Protein AF-0000000081705504 (afdb_homodimer)

Solvent-accessible surface area (backbone atoms only — not comparable to full-atom values): 13554 Å² total; per-residue (Å²): 130,87,86,72,81,79,76,78,78,71,76,69,74,79,60,78,71,68,70,63,70,70,67,65,83,56,85,80,53,79,60,59,33,59,57,47,45,54,53,31,31,70,75,39,76,76,49,42,74,32,72,55,20,35,42,20,48,37,37,32,53,53,52,53,49,51,51,41,34,53,45,34,50,53,53,30,59,72,65,72,50,54,58,41,40,44,66,47,50,47,52,26,48,37,68,72,34,70,58,75,61,17,50,54,43,43,50,42,21,50,50,30,41,49,49,55,62,64,72,97,137,84,83,81,81,84,75,78,76,76,75,72,74,82,58,80,71,66,72,63,69,70,67,65,89,53,86,82,57,80,59,58,32,60,55,46,44,54,53,31,32,69,75,38,76,76,50,42,73,33,72,54,21,34,42,19,47,38,37,33,53,52,51,52,50,52,51,40,34,51,46,33,49,53,54,29,59,73,67,72,51,53,57,42,40,44,65,46,51,47,51,24,46,35,67,72,34,68,60,74,60,17,50,52,43,44,51,41,22,49,50,30,41,49,49,56,61,62,72,98

pLDDT: mean 74.4, std 22.23, range [29.28, 95.38]

Secondary structure (DSSP, 8-state):
------------------------TTTTS--HHHHHHHHHHHHSTT-EE-HHHHHHHHHHHHHHHHHHHHHHHHHHHHHT-SEE-HHHHHHHHHHHSTTHHHHHHHHHHHHHHHHHHHT-/------------------------S-TTS--HHHHHHHHHHHHSTT-EE-HHHHHHHHHHHHHHHHHHHHHHHHHHHHHT-SEE-HHHHHHHHHHHSTTHHHHHHHHHHHHHHHHHHHT-

Organism: Balaenoptera musculus (NCBI:txid9771)

Foldseek 3Di:
DPPPDPPPVPPPCPVPPPPPPVPVPPDPDDQVVVVVQVVVCVVPNPDDDDPVRSVVVRVVVSVVVVQLVVQLVVVCVVVVHDDRDLVSSLVSLCVVDPDPVSVVVSVVSVVVVVCVVVVD/DPPDDPPPVPPPCPVPPPPPPVPVPPDPDDQVVVVVQVVVCVVPNPDDDDPVRSVVVRVVVSVVVVQLVVQLVVVCVVVVHDDRDLVSSLVSLCVVDPDPVSVVVSVVSVVVVVCVVVVD

Sequence (240 aa):
RCSRRRRCSRRRRCSRRRRCSRRRLSDGFDSFATYFGRVLQRVQEGLSLSQEAVNVMDSFVKDIFERIADEAARLVRSSKRSTLTSRDMQTSVRLLLPGKRGKHAISSATKAVIRYITGKRCSRRRRCSRRRRCSRRRRCSRRRLSDGFDSFATYFGRVLQRVQEGLSLSQEAVNVMDSFVKDIFERIADEAARLVRSSKRSTLTSRDMQTSVRLLLPGKRGKHAISSATKAVIRYITGK

InterPro domains:
  IPR000558 Histone H2B [PR00621] (32-50)
  IPR000558 Histone H2B [PR00621] (51-71)
  IPR000558 Histone H2B [PR00621] (73-90)
  IPR000558 Histone H2B [PR00621] (90-103)
  IPR000558 Histone H2B [PR00621] (103-116)
  IPR000558 Histone H2B [PTHR23428] (22-116)
  IPR000558 Histone H2B [SM00427] (22-118)
  IPR007125 Core Histone H2A/H2B/H3 domain [PF00125] (21-95)
  IPR009072 Histone-fold [G3DSA:1.10.20.10] (2-120)
  IPR009072 Histone-fold [SSF47113] (9-119)

Radius of gyration: 23.33 Å; Cα contacts (8 Å, |Δi|>4): 239; chains: 2; bounding box: 48×117×49 Å

Structure (mmCIF, N/CA/C/O backbone):
data_AF-0000000081705504-model_v1
#
loop_
_entity.id
_entity.type
_entity.pdbx_description
1 polymer 'Late histone H2B.L4-like'
#
loop_
_atom_site.group_PDB
_atom_site.id
_atom_site.type_symbol
_atom_site.label_atom_id
_atom_site.label_alt_id
_atom_site.label_comp_id
_atom_site.label_asym_id
_atom_site.label_entity_id
_atom_site.label_seq_id
_atom_site.pdbx_PDB_ins_code
_atom_site.Cartn_x
_atom_site.Cartn_y
_atom_site.Cartn_z
_atom_site.occupancy
_atom_site.B_iso_or_equiv
_atom_site.auth_seq_id
_atom_site.auth_comp_id
_atom_site.auth_asym_id
_atom_site.auth_atom_id
_atom_site.pdbx_PDB_model_num
ATOM 1 N N . ARG A 1 1 ? -16.594 -54.125 -33.688 1 32.66 1 ARG A N 1
ATOM 2 C CA . ARG A 1 1 ? -17.672 -53.562 -32.875 1 32.66 1 ARG A CA 1
ATOM 3 C C . ARG A 1 1 ? -17.125 -52.594 -31.844 1 32.66 1 ARG A C 1
ATOM 5 O O . ARG A 1 1 ? -17.828 -52.219 -30.891 1 32.66 1 ARG A O 1
ATOM 12 N N . CYS A 1 2 ? -15.719 -52.469 -31.859 1 35.09 2 CYS A N 1
ATOM 13 C CA . CYS A 1 2 ? -15.094 -51.625 -30.828 1 35.09 2 CYS A CA 1
ATOM 14 C C . CYS A 1 2 ? -15.586 -50.188 -30.922 1 35.09 2 CYS A C 1
ATOM 16 O O . CYS A 1 2 ? -15.594 -49.594 -32 1 35.09 2 CYS A O 1
ATOM 18 N N . SER A 1 3 ? -16.578 -49.812 -30.016 1 38.31 3 SER A N 1
ATOM 19 C CA . SER A 1 3 ? -17.297 -48.656 -29.531 1 38.31 3 SER A CA 1
ATOM 20 C C . SER A 1 3 ? -16.344 -47.531 -29.141 1 38.31 3 SER A C 1
ATOM 22 O O . SER A 1 3 ? -15.648 -47.625 -28.125 1 38.31 3 SER A O 1
ATOM 24 N N . ARG A 1 4 ? -15.656 -46.938 -30.156 1 35.88 4 ARG A N 1
ATOM 25 C CA . ARG A 1 4 ? -14.539 -46 -30.219 1 35.88 4 ARG A CA 1
ATOM 26 C C . ARG A 1 4 ? -14.789 -44.781 -29.312 1 35.88 4 ARG A C 1
ATOM 28 O O . ARG A 1 4 ? -13.906 -44.375 -28.562 1 35.88 4 ARG A O 1
ATOM 35 N N . ARG A 1 5 ? -15.711 -43.812 -29.688 1 34.66 5 ARG A N 1
ATOM 36 C CA . ARG A 1 5 ? -15.461 -42.375 -29.781 1 34.66 5 ARG A CA 1
ATOM 37 C C . ARG A 1 5 ? -15.703 -41.688 -28.422 1 34.66 5 ARG A C 1
ATOM 39 O O . ARG A 1 5 ? -16.828 -41.312 -28.109 1 34.66 5 ARG A O 1
ATOM 46 N N . ARG A 1 6 ? -15.484 -42.188 -27.297 1 38.34 6 ARG A N 1
ATOM 47 C CA . ARG A 1 6 ? -15.898 -41.438 -26.109 1 38.34 6 ARG A CA 1
ATOM 48 C C . ARG A 1 6 ? -15.281 -40.062 -26.094 1 38.34 6 ARG A C 1
ATOM 50 O O . ARG A 1 6 ? -14.055 -39.906 -26.047 1 38.34 6 ARG A O 1
ATOM 57 N N . ARG A 1 7 ? -15.875 -39 -26.922 1 34.19 7 ARG A N 1
ATOM 58 C CA . ARG A 1 7 ? -15.633 -37.562 -27.016 1 34.19 7 ARG A CA 1
ATOM 59 C C . ARG A 1 7 ? -15.602 -36.938 -25.625 1 34.19 7 ARG A C 1
ATOM 61 O O . ARG A 1 7 ? -16.594 -36.938 -24.906 1 34.19 7 ARG A O 1
ATOM 68 N N . CYS A 1 8 ? -14.602 -37.188 -24.797 1 29.86 8 CYS A N 1
ATOM 69 C CA . CYS A 1 8 ? -14.477 -36.438 -23.547 1 29.86 8 CYS A CA 1
ATOM 70 C C . CYS A 1 8 ? -14.656 -34.938 -23.797 1 29.86 8 CYS A C 1
ATOM 72 O O . CYS A 1 8 ? -13.922 -34.344 -24.578 1 29.86 8 CYS A O 1
ATOM 74 N N . SER A 1 9 ? -15.922 -34.406 -24.047 1 31.02 9 SER A N 1
ATOM 75 C CA . SER A 1 9 ? -16.328 -33 -24.141 1 31.02 9 SER A CA 1
ATOM 76 C C . SER A 1 9 ? -15.797 -32.219 -22.953 1 31.02 9 SER A C 1
ATOM 78 O O . SER A 1 9 ? -16.156 -32.469 -21.797 1 31.02 9 SER A O 1
ATOM 80 N N . ARG A 1 10 ? -14.555 -31.891 -22.859 1 31.81 10 ARG A N 1
ATOM 81 C CA . ARG A 1 10 ? -13.727 -31.156 -21.922 1 31.81 10 ARG A CA 1
ATOM 82 C C . ARG A 1 10 ? -14.336 -29.781 -21.609 1 31.81 10 ARG A C 1
ATOM 84 O O . ARG A 1 10 ? -13.656 -28.906 -21.078 1 31.81 10 ARG A O 1
ATOM 91 N N . ARG A 1 11 ? -15.547 -29.359 -22.203 1 32.03 11 ARG A N 1
ATOM 92 C CA . ARG A 1 11 ? -15.844 -27.953 -21.953 1 32.03 11 ARG A CA 1
ATOM 93 C C . ARG A 1 11 ? -15.945 -27.672 -20.453 1 32.03 11 ARG A C 1
ATOM 95 O O . ARG A 1 11 ? -17.031 -27.781 -19.859 1 32.03 11 ARG A O 1
ATOM 102 N N . ARG A 1 12 ? -15.484 -28.516 -19.562 1 29.95 12 ARG A N 1
ATOM 103 C CA . ARG A 1 12 ? -15.883 -28.219 -18.188 1 29.95 12 ARG A CA 1
ATOM 104 C C . ARG A 1 12 ? -15.75 -26.734 -17.891 1 29.95 12 ARG A C 1
ATOM 106 O O . ARG A 1 12 ? -14.836 -26.078 -18.391 1 29.95 12 ARG A O 1
ATOM 113 N N . ARG A 1 13 ? -16.969 -26.062 -17.656 1 30.81 13 ARG A N 1
ATOM 114 C CA . ARG A 1 13 ? -17.406 -24.781 -17.109 1 30.81 13 ARG A CA 1
ATOM 115 C C . ARG A 1 13 ? -16.5 -24.328 -15.977 1 30.81 13 ARG A C 1
ATOM 117 O O . ARG A 1 13 ? -16.469 -24.922 -14.898 1 30.81 13 ARG A O 1
ATOM 124 N N . CYS A 1 14 ? -15.211 -24.375 -16.156 1 30.42 14 CYS A N 1
ATOM 125 C CA . CYS A 1 14 ? -14.453 -23.672 -15.125 1 30.42 14 CYS A CA 1
ATOM 126 C C . CYS A 1 14 ? -15.125 -22.359 -14.773 1 30.42 14 CYS A C 1
ATOM 128 O O . CYS A 1 14 ? -14.469 -21.312 -14.688 1 30.42 14 CYS A O 1
ATOM 130 N N . SER A 1 15 ? -16.375 -22.156 -15.156 1 32.31 15 SER A N 1
ATOM 131 C CA . SER A 1 15 ? -17.062 -20.891 -14.969 1 32.31 15 SER A CA 1
ATOM 132 C C . SER A 1 15 ? -17.047 -20.469 -13.5 1 32.31 15 SER A C 1
ATOM 134 O O . SER A 1 15 ? -17.656 -19.453 -13.133 1 32.31 15 SER A O 1
ATOM 136 N N . ARG A 1 16 ? -17.234 -21.484 -12.492 1 30.92 16 ARG A N 1
ATOM 137 C CA . ARG A 1 16 ? -17.75 -21 -11.219 1 30.92 16 ARG A CA 1
ATOM 138 C C . ARG A 1 16 ? -16.953 -19.797 -10.719 1 30.92 16 ARG A C 1
ATOM 140 O O . ARG A 1 16 ? -15.742 -19.875 -10.539 1 30.92 16 ARG A O 1
ATOM 147 N N . ARG A 1 17 ? -17.234 -18.594 -11.133 1 33.94 17 ARG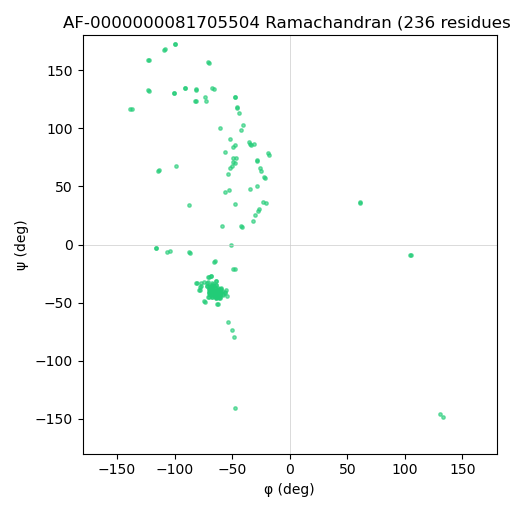 A N 1
ATOM 148 C CA . ARG A 1 17 ? -16.984 -17.266 -10.57 1 33.94 17 ARG A CA 1
ATOM 149 C C . ARG A 1 17 ? -16.875 -17.328 -9.047 1 33.94 17 ARG A C 1
ATOM 151 O O . ARG A 1 17 ? -17.891 -17.344 -8.352 1 33.94 17 ARG A O 1
ATOM 158 N N . ARG A 1 18 ? -16.391 -18.469 -8.469 1 33.22 18 ARG A N 1
ATOM 159 C CA . ARG A 1 18 ? -16.266 -18.469 -7.012 1 33.22 18 ARG A CA 1
ATOM 160 C C . ARG A 1 18 ? -16.031 -17.062 -6.484 1 33.22 18 ARG A C 1
ATOM 162 O O . ARG A 1 18 ? -15.062 -16.406 -6.867 1 33.22 18 ARG A O 1
ATOM 169 N N . ARG A 1 19 ? -17.078 -16.312 -6.562 1 36 19 ARG A N 1
ATOM 170 C CA . ARG A 1 19 ? -17.141 -15.109 -5.727 1 36 19 ARG A CA 1
ATOM 171 C C . ARG A 1 19 ? -16.219 -15.242 -4.516 1 36 19 ARG A C 1
ATOM 173 O O . ARG A 1 19 ? -16.5 -16.016 -3.596 1 36 19 ARG A O 1
ATOM 180 N N . CYS A 1 20 ? -15.07 -15.852 -4.629 1 35.97 20 CYS A N 1
ATOM 181 C CA . CYS A 1 20 ? -14.117 -15.859 -3.523 1 35.97 20 CYS A CA 1
ATOM 182 C C . CYS A 1 20 ? -14.422 -14.742 -2.529 1 35.97 20 CYS A C 1
ATOM 184 O O . CYS A 1 20 ? -14.484 -13.57 -2.902 1 35.97 20 CYS A O 1
ATOM 186 N N . SER A 1 21 ? -15.383 -15.039 -1.747 1 38.19 21 SER A N 1
ATOM 187 C CA . SER A 1 21 ? -15.609 -14.227 -0.555 1 38.19 21 SER A CA 1
ATOM 188 C C . SER A 1 21 ? -14.32 -13.547 -0.095 1 38.19 21 SER A C 1
ATOM 190 O O . SER A 1 21 ? -13.32 -14.219 0.161 1 38.19 21 SER A O 1
ATOM 192 N N . ARG A 1 22 ? -13.852 -12.688 -0.88 1 42.66 22 ARG A N 1
ATOM 193 C CA . ARG A 1 22 ? -12.75 -11.836 -0.434 1 42.66 22 ARG A CA 1
ATOM 194 C C . ARG A 1 22 ? -12.695 -11.773 1.089 1 42.66 22 ARG A C 1
ATOM 196 O O . ARG A 1 22 ? -13.477 -11.055 1.712 1 42.66 22 ARG A O 1
ATOM 203 N N . ARG A 1 23 ? -12.57 -13.031 1.775 1 44.34 23 ARG A N 1
ATOM 204 C CA . ARG A 1 23 ? -12.383 -12.867 3.215 1 44.34 23 ARG A CA 1
ATOM 205 C C . ARG A 1 23 ? -11.539 -11.633 3.525 1 44.34 23 ARG A C 1
ATOM 207 O O . ARG A 1 23 ? -10.422 -11.5 3.021 1 44.34 23 ARG A O 1
ATOM 214 N N . ARG A 1 24 ? -12.219 -10.695 3.625 1 46.72 24 ARG A N 1
ATOM 215 C CA . ARG A 1 24 ? -11.578 -9.453 4.047 1 46.72 24 ARG A CA 1
ATOM 216 C C . ARG A 1 24 ? -10.445 -9.727 5.027 1 46.72 24 ARG A C 1
ATOM 218 O O . ARG A 1 24 ? -10.625 -10.453 6.008 1 46.72 24 ARG A O 1
ATOM 225 N N . LEU A 1 25 ? -9.273 -9.992 4.625 1 50.22 25 LEU A N 1
ATOM 226 C CA . LEU A 1 25 ? -8.117 -10.164 5.492 1 50.22 25 LEU A CA 1
ATOM 227 C C . LEU A 1 25 ? -8.227 -9.281 6.73 1 50.22 25 LEU A C 1
ATOM 229 O O . LEU A 1 25 ? -7.359 -8.438 6.98 1 50.22 25 LEU A O 1
ATOM 233 N N . SER A 1 26 ? -9.383 -8.805 7.121 1 48.25 26 SER A N 1
ATOM 234 C CA . SER A 1 26 ? -9.617 -7.848 8.203 1 48.25 26 SER A CA 1
ATOM 235 C C . SER A 1 26 ? -8.984 -8.32 9.5 1 48.25 26 SER A C 1
ATOM 237 O O . SER A 1 26 ? -8.359 -7.527 10.219 1 48.25 26 SER A O 1
ATOM 239 N N . ASP A 1 27 ? -9.469 -9.445 10.133 1 50.38 27 ASP A N 1
ATOM 240 C CA . ASP A 1 27 ? -9.68 -9.367 11.578 1 50.38 27 ASP A CA 1
ATOM 241 C C . ASP A 1 27 ? -8.352 -9.414 12.328 1 50.38 27 ASP A C 1
ATOM 243 O O . ASP A 1 27 ? -8.219 -8.836 13.406 1 50.38 27 ASP A O 1
ATOM 247 N N . GLY A 1 28 ? -7.387 -10.078 11.875 1 51.16 28 GLY A N 1
ATOM 248 C CA . GLY A 1 28 ? -6.312 -10.297 12.828 1 51.16 28 GLY A CA 1
ATOM 249 C C . GLY A 1 28 ? -5.078 -9.461 12.547 1 51.16 28 GLY A C 1
ATOM 250 O O . GLY A 1 28 ? -4.078 -9.555 13.258 1 51.16 28 GLY A O 1
ATOM 251 N N . PHE A 1 29 ? -5.117 -8.812 11.477 1 56.34 29 PHE A N 1
ATOM 252 C CA . PHE A 1 29 ? -3.848 -8.133 11.266 1 56.34 29 PHE A CA 1
ATOM 253 C C . PHE A 1 29 ? -3.875 -6.73 11.867 1 56.34 29 PHE A C 1
ATOM 255 O O . PHE A 1 29 ? -4.941 -6.133 12.008 1 56.34 29 PHE A O 1
ATOM 262 N N . ASP A 1 30 ? -2.75 -6.473 12.562 1 58.53 30 ASP A N 1
ATOM 263 C CA . ASP A 1 30 ? -2.598 -5.113 13.078 1 58.53 30 ASP A CA 1
ATOM 264 C C . ASP A 1 30 ? -2.91 -4.078 11.992 1 58.53 30 ASP A C 1
ATOM 266 O O . ASP A 1 30 ? -2.582 -4.281 10.82 1 58.53 30 ASP A O 1
ATOM 270 N N . SER A 1 31 ? -3.754 -3.195 12.266 1 72.75 31 SER A N 1
ATOM 271 C CA . SER A 1 31 ? -4.219 -2.133 11.383 1 72.75 31 SER A CA 1
ATOM 272 C C . SER A 1 31 ? -3.051 -1.462 10.664 1 72.75 31 SER A C 1
ATOM 274 O O . SER A 1 31 ? -2.066 -1.075 11.297 1 72.75 31 SER A O 1
ATOM 276 N N . PHE A 1 32 ? -2.93 -1.477 9.367 1 82.5 32 PHE A N 1
ATOM 277 C CA . PHE A 1 32 ? -1.977 -0.745 8.539 1 82.5 32 PHE A CA 1
ATOM 278 C C . PHE A 1 32 ? -1.955 0.731 8.922 1 82.5 32 PHE A C 1
ATOM 280 O O . PHE A 1 32 ? -0.929 1.399 8.773 1 82.5 32 PHE A O 1
ATOM 287 N N . ALA A 1 33 ? -3.045 1.015 9.523 1 86.12 33 ALA A N 1
ATOM 288 C CA . ALA A 1 33 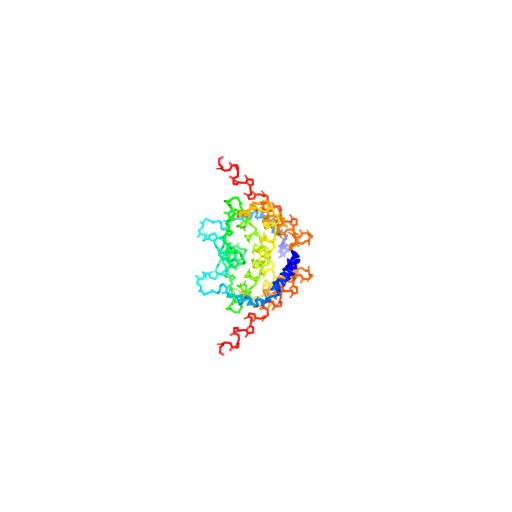? -3.223 2.42 9.875 1 86.12 33 ALA A CA 1
ATOM 289 C C . ALA A 1 33 ? -2.279 2.82 11.008 1 86.12 33 ALA A C 1
ATOM 291 O O . ALA A 1 33 ? -1.834 3.969 11.078 1 86.12 33 ALA A O 1
ATOM 292 N N . THR A 1 34 ? -2.014 1.824 11.891 1 84.19 34 THR A N 1
ATOM 293 C CA . THR A 1 34 ? -1.08 2.129 12.969 1 84.19 34 THR A CA 1
ATOM 294 C C . THR A 1 34 ? 0.298 2.473 12.414 1 84.19 34 THR A C 1
ATOM 296 O O . THR A 1 34 ? 0.932 3.432 12.852 1 84.19 34 THR A O 1
ATOM 299 N N . TYR A 1 35 ? 0.675 1.713 11.484 1 84.5 35 TYR A N 1
ATOM 300 C CA . TYR A 1 35 ? 1.942 2.012 10.828 1 84.5 35 TYR A CA 1
ATOM 301 C C . TYR A 1 35 ? 1.879 3.354 10.109 1 84.5 35 TYR A C 1
ATOM 303 O O . TYR A 1 35 ? 2.805 4.16 10.203 1 84.5 35 TYR A O 1
ATOM 311 N N . PHE A 1 36 ? 0.864 3.566 9.438 1 90 36 PHE A N 1
ATOM 312 C CA . PHE A 1 36 ? 0.693 4.824 8.719 1 90 36 PHE A CA 1
ATOM 313 C C . PHE A 1 36 ? 0.723 6.004 9.68 1 90 36 PHE A C 1
ATOM 315 O O . PHE A 1 36 ? 1.265 7.062 9.352 1 90 36 PHE A O 1
ATOM 322 N N . GLY A 1 37 ? 0.103 5.859 10.82 1 89.19 37 GLY A N 1
ATOM 323 C CA . GLY A 1 37 ? 0.148 6.902 11.836 1 89.19 37 GLY A CA 1
ATOM 324 C C . GLY A 1 37 ? 1.561 7.277 12.242 1 89.19 37 GLY A C 1
ATOM 325 O O . GLY A 1 37 ? 1.873 8.461 12.398 1 89.19 37 GLY A O 1
ATOM 326 N N . ARG A 1 38 ? 2.34 6.234 12.359 1 87.5 38 ARG A N 1
ATOM 327 C CA . ARG A 1 38 ? 3.732 6.484 12.719 1 87.5 38 ARG A CA 1
ATOM 328 C C . ARG A 1 38 ? 4.461 7.223 11.602 1 87.5 38 ARG A C 1
ATOM 330 O O . ARG A 1 38 ? 5.27 8.117 11.867 1 87.5 38 ARG A O 1
ATOM 337 N N . VAL A 1 39 ? 4.211 6.852 10.422 1 90.38 39 VAL A N 1
ATOM 338 C CA . VAL A 1 39 ? 4.812 7.508 9.266 1 90.38 39 VAL A CA 1
ATOM 339 C C . VAL A 1 39 ? 4.34 8.961 9.188 1 90.38 39 VAL A C 1
ATOM 341 O O . VAL A 1 39 ? 5.137 9.867 8.945 1 90.38 39 VAL A O 1
ATOM 344 N N . LEU A 1 40 ? 3.061 9.125 9.438 1 92.5 40 LEU A N 1
ATOM 345 C CA . LEU A 1 40 ? 2.461 10.453 9.406 1 92.5 40 LEU A CA 1
ATOM 346 C C . LEU A 1 40 ? 3.096 11.359 10.453 1 92.5 40 LEU A C 1
ATOM 348 O O . LEU A 1 40 ? 3.402 12.523 10.18 1 92.5 40 LEU A O 1
ATOM 352 N N . GLN A 1 41 ? 3.354 10.875 11.648 1 91.06 41 GLN A N 1
ATOM 353 C CA . GLN A 1 41 ? 3.965 11.633 12.734 1 91.06 41 GLN A CA 1
ATOM 354 C C . GLN A 1 41 ? 5.418 11.969 12.422 1 91.06 41 GLN A C 1
ATOM 356 O O . GLN A 1 41 ? 5.945 12.977 12.898 1 91.06 41 GLN A O 1
ATOM 361 N N . ARG A 1 42 ? 6.012 11.133 11.617 1 86.31 42 ARG A N 1
ATOM 362 C CA . ARG A 1 42 ? 7.387 11.391 11.195 1 86.31 42 ARG A CA 1
ATOM 363 C C . ARG A 1 42 ? 7.449 12.555 10.211 1 86.31 42 ARG A C 1
ATOM 365 O O . ARG A 1 42 ? 8.422 13.312 10.195 1 86.31 42 ARG A O 1
ATOM 372 N N . VAL A 1 43 ? 6.469 12.688 9.375 1 88.56 43 VAL A N 1
ATOM 373 C CA . VAL A 1 43 ? 6.414 13.781 8.406 1 88.56 43 VAL A CA 1
ATOM 374 C C . VAL A 1 43 ? 6.043 15.086 9.109 1 88.56 43 VAL A C 1
ATOM 376 O O . VAL A 1 43 ? 6.684 16.109 8.898 1 88.56 43 VAL A O 1
ATOM 379 N N . GLN A 1 44 ? 5.027 15.047 9.906 1 89 44 GLN A N 1
ATOM 380 C CA . GLN A 1 44 ? 4.562 16.188 10.688 1 89 44 GLN A CA 1
ATOM 381 C C . GLN A 1 44 ? 4.172 15.773 12.102 1 89 44 GLN A C 1
ATOM 383 O O . GLN A 1 44 ? 3.217 15.023 12.289 1 89 44 GLN A O 1
ATOM 388 N N . GLU A 1 45 ? 4.926 16.328 12.953 1 88.94 45 GLU A N 1
ATOM 389 C CA . GLU A 1 45 ? 4.625 16.016 14.352 1 88.94 45 GLU A CA 1
ATOM 390 C C . GLU A 1 45 ? 3.271 16.578 14.766 1 88.94 45 GLU A C 1
ATOM 392 O O . GLU A 1 45 ? 2.91 17.688 14.367 1 88.94 45 GLU A O 1
ATOM 397 N N . GLY A 1 46 ? 2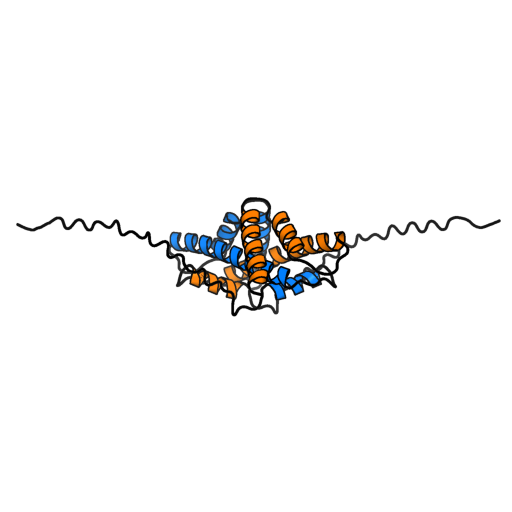.477 15.836 15.406 1 89.31 46 GLY A N 1
ATOM 398 C CA . GLY A 1 46 ? 1.223 16.359 15.93 1 89.31 46 GLY A CA 1
ATOM 399 C C . GLY A 1 46 ? 0.013 15.914 15.125 1 89.31 46 GLY A C 1
ATOM 400 O O . GLY A 1 46 ? -1.127 16.172 15.516 1 89.31 46 GLY A O 1
ATOM 401 N N . LEU A 1 47 ? 0.293 15.305 14.008 1 93.25 47 LEU A N 1
ATOM 402 C CA . LEU A 1 47 ? -0.813 14.852 13.172 1 93.25 47 LEU A CA 1
ATOM 403 C C . LEU A 1 47 ? -1.372 13.523 13.672 1 93.25 47 LEU A C 1
ATOM 405 O O . LEU A 1 47 ? -0.613 12.633 14.055 1 93.25 47 LEU A O 1
ATOM 409 N N . SER A 1 48 ? -2.75 13.484 13.734 1 92.19 48 SER A N 1
ATOM 410 C CA . SER A 1 48 ? -3.418 12.25 14.125 1 92.19 48 SER A CA 1
ATOM 411 C C . SER A 1 48 ? -4.402 11.789 13.062 1 92.19 48 SER A C 1
ATOM 413 O O . SER A 1 48 ? -4.785 12.562 12.18 1 92.19 48 SER A O 1
ATOM 415 N N . LEU A 1 49 ? -4.699 10.477 13.148 1 93.94 49 LEU A N 1
ATOM 416 C CA . LEU A 1 49 ? -5.633 9.867 12.211 1 93.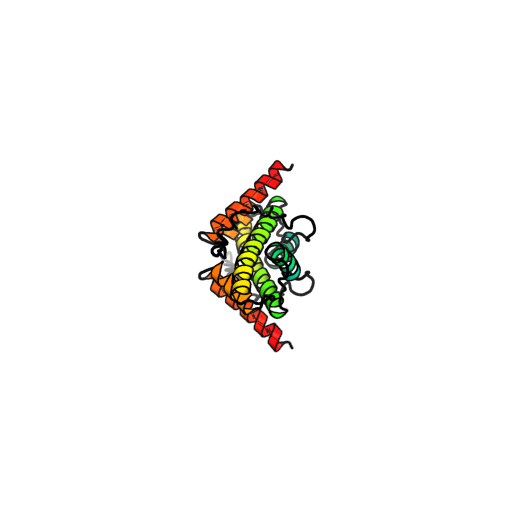94 49 LEU A CA 1
ATOM 417 C C . LEU A 1 49 ? -7.008 9.695 12.844 1 93.94 49 LEU A C 1
ATOM 419 O O . LEU A 1 49 ? -7.117 9.266 13.992 1 93.94 49 LEU A O 1
ATOM 423 N N . SER A 1 50 ? -7.996 10.133 12.133 1 92.75 50 SER A N 1
ATOM 424 C CA . SER A 1 50 ? -9.352 9.844 12.578 1 92.75 50 SER A CA 1
ATOM 425 C C . SER A 1 50 ? -9.688 8.367 12.406 1 92.75 50 SER A C 1
ATOM 427 O O . SER A 1 50 ? -9.094 7.68 11.578 1 92.75 50 SER A O 1
ATOM 429 N N . GLN A 1 51 ? -10.617 7.895 13.141 1 90.75 51 GLN A N 1
ATOM 430 C CA . GLN A 1 51 ? -11.047 6.504 13.047 1 90.75 51 GLN A CA 1
ATOM 431 C C . GLN A 1 51 ? -11.555 6.18 11.641 1 90.75 51 GLN A C 1
ATOM 433 O O . GLN A 1 51 ? -11.289 5.098 11.117 1 90.75 51 GLN A O 1
ATOM 438 N N . GLU A 1 52 ? -12.234 7.137 11.086 1 89.62 52 GLU A N 1
ATOM 439 C CA . GLU A 1 52 ? -12.734 6.949 9.727 1 89.62 52 GLU A CA 1
ATOM 440 C C . GLU A 1 52 ? -11.586 6.836 8.727 1 89.62 52 GLU A C 1
ATOM 442 O O . GLU A 1 52 ? -11.641 6.016 7.809 1 89.62 52 GLU A O 1
ATOM 447 N N . ALA A 1 53 ? -10.57 7.621 8.977 1 91.75 53 ALA A N 1
ATOM 448 C CA . ALA A 1 53 ? -9.406 7.594 8.094 1 91.75 53 ALA A CA 1
ATOM 449 C C . ALA A 1 53 ? -8.648 6.277 8.219 1 91.75 53 ALA A C 1
ATOM 451 O O . ALA A 1 53 ? -8.133 5.75 7.234 1 91.75 53 ALA A O 1
ATOM 452 N N . VAL A 1 54 ? -8.633 5.785 9.359 1 89.25 54 VAL A N 1
ATOM 453 C CA . VAL A 1 54 ? -7.969 4.508 9.617 1 89.25 54 VAL A CA 1
ATOM 454 C C . VAL A 1 54 ? -8.664 3.4 8.828 1 89.25 54 VAL A C 1
ATOM 456 O O . VAL A 1 54 ? -8.016 2.602 8.156 1 89.25 54 VAL A O 1
ATOM 459 N N . ASN A 1 55 ? -9.992 3.387 8.859 1 87.69 55 ASN A N 1
ATOM 460 C CA . ASN A 1 55 ? -10.766 2.371 8.148 1 87.69 55 ASN A CA 1
ATOM 461 C C . ASN A 1 55 ? -10.594 2.49 6.637 1 87.69 55 ASN A C 1
ATOM 463 O O . ASN A 1 55 ? -10.492 1.481 5.938 1 87.69 55 ASN A O 1
ATOM 467 N N . VAL A 1 56 ? -10.484 3.691 6.176 1 89.5 56 VAL A N 1
ATOM 468 C CA . VAL A 1 56 ? -10.297 3.943 4.75 1 89.5 56 VAL A CA 1
ATOM 469 C C . VAL A 1 56 ? -8.914 3.455 4.324 1 89.5 56 VAL A C 1
ATOM 471 O O . VAL A 1 56 ? -8.766 2.816 3.277 1 89.5 56 VAL A O 1
ATOM 474 N N . MET A 1 57 ? -7.957 3.77 5.176 1 89.5 57 MET A N 1
ATOM 475 C CA . MET A 1 57 ? -6.586 3.379 4.871 1 89.5 57 MET A CA 1
ATOM 476 C C . MET A 1 57 ? -6.445 1.86 4.848 1 89.5 57 MET A C 1
ATOM 478 O O . MET A 1 57 ? -5.836 1.303 3.932 1 89.5 57 MET A O 1
ATOM 482 N N . ASP A 1 58 ? -7.043 1.21 5.77 1 87.56 58 ASP A N 1
ATOM 483 C CA . ASP A 1 58 ? -6.984 -0.247 5.832 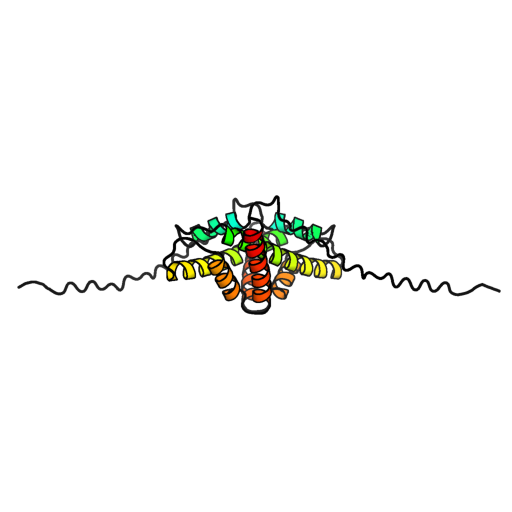1 87.56 58 ASP A CA 1
ATOM 484 C C . ASP A 1 58 ? -7.652 -0.877 4.609 1 87.56 58 ASP A C 1
ATOM 486 O O . ASP A 1 58 ? -7.109 -1.811 4.016 1 87.56 58 ASP A O 1
ATOM 490 N N . SER A 1 59 ? -8.758 -0.367 4.273 1 86.69 59 SER A N 1
ATOM 491 C CA . SER A 1 59 ? -9.469 -0.88 3.105 1 86.69 59 SER A CA 1
ATOM 492 C C . SER A 1 59 ? -8.672 -0.645 1.828 1 86.69 59 SER A C 1
ATOM 494 O O . SER A 1 59 ? -8.609 -1.517 0.959 1 86.69 59 SER A O 1
ATOM 496 N N . PHE A 1 60 ? -8.086 0.437 1.734 1 86.19 60 PHE A N 1
ATOM 497 C CA . PHE A 1 60 ? -7.293 0.807 0.569 1 86.19 60 PHE A CA 1
ATOM 498 C C . PHE A 1 60 ? -6.102 -0.131 0.404 1 86.19 60 PHE A C 1
ATOM 500 O O . PHE A 1 60 ? -5.863 -0.651 -0.688 1 86.19 60 PHE A O 1
ATOM 507 N N . VAL A 1 61 ? -5.379 -0.301 1.45 1 89.81 61 VAL A N 1
ATOM 508 C CA . VAL A 1 61 ? -4.188 -1.146 1.402 1 89.81 61 VAL A CA 1
ATOM 509 C C . VAL A 1 61 ? -4.59 -2.582 1.076 1 89.81 61 VAL A C 1
ATOM 511 O O . VAL A 1 61 ? -3.947 -3.24 0.253 1 89.81 61 VAL A O 1
ATOM 514 N N . LYS A 1 62 ? -5.637 -3.031 1.66 1 86.44 62 LYS A N 1
ATOM 515 C CA . LYS A 1 62 ? -6.117 -4.387 1.401 1 86.44 62 LYS A CA 1
ATOM 516 C C . LYS A 1 62 ? -6.488 -4.566 -0.068 1 86.44 62 LYS A C 1
ATOM 518 O O . LYS A 1 62 ? -6.156 -5.586 -0.677 1 86.44 62 LYS A O 1
ATOM 523 N N . ASP A 1 63 ? -7.102 -3.584 -0.577 1 86.44 63 ASP A N 1
ATOM 524 C CA . ASP A 1 63 ? -7.504 -3.637 -1.979 1 86.44 63 ASP A CA 1
ATOM 525 C C . ASP A 1 63 ? -6.289 -3.664 -2.9 1 86.44 63 ASP A C 1
ATOM 527 O O . ASP A 1 63 ? -6.246 -4.438 -3.859 1 86.44 63 ASP A O 1
ATOM 531 N N . ILE A 1 64 ? -5.32 -2.861 -2.646 1 87.25 64 ILE A N 1
ATOM 532 C CA . ILE A 1 64 ? -4.109 -2.795 -3.453 1 87.25 64 ILE A CA 1
ATOM 533 C C . ILE A 1 64 ? -3.377 -4.133 -3.393 1 87.25 64 ILE A C 1
ATOM 535 O O . ILE A 1 64 ? -2.926 -4.648 -4.418 1 87.25 64 ILE A O 1
ATOM 539 N N . PHE A 1 65 ? -3.262 -4.738 -2.246 1 89.94 65 PHE A N 1
ATOM 540 C CA . PHE A 1 65 ? -2.562 -6.008 -2.078 1 89.94 65 PHE A CA 1
ATOM 541 C C . PHE A 1 65 ? -3.291 -7.129 -2.814 1 89.94 65 PHE A C 1
ATOM 543 O O . PHE A 1 65 ? -2.656 -8.008 -3.406 1 89.94 65 PHE A O 1
ATOM 550 N N . GLU A 1 66 ? -4.559 -7.082 -2.742 1 89.19 66 GLU A N 1
ATOM 551 C CA . GLU A 1 66 ? -5.332 -8.094 -3.459 1 89.19 66 GLU A CA 1
ATOM 552 C C . GLU A 1 66 ? -5.094 -8 -4.965 1 89.19 66 GLU A C 1
ATOM 554 O O . GLU A 1 66 ? -4.934 -9.023 -5.633 1 89.19 66 GLU A O 1
ATOM 559 N N . ARG A 1 67 ? -4.996 -6.871 -5.434 1 89.88 67 ARG A N 1
ATOM 560 C CA . ARG A 1 67 ? -4.773 -6.68 -6.863 1 89.88 67 ARG A CA 1
ATOM 561 C C . ARG A 1 67 ? -3.365 -7.105 -7.258 1 89.88 67 ARG A C 1
ATOM 563 O O . ARG A 1 67 ? -3.172 -7.742 -8.297 1 89.88 67 ARG A O 1
ATOM 570 N N . ILE A 1 68 ? -2.441 -6.684 -6.469 1 91.81 68 ILE A N 1
ATOM 571 C CA . ILE A 1 68 ? -1.062 -7.07 -6.746 1 91.81 68 ILE A CA 1
ATOM 572 C C . ILE A 1 68 ? -0.931 -8.594 -6.688 1 91.81 68 ILE A C 1
ATOM 574 O O . ILE A 1 68 ? -0.257 -9.195 -7.523 1 91.81 68 ILE A O 1
ATOM 578 N N . ALA A 1 69 ? -1.571 -9.172 -5.66 1 93.69 69 ALA A N 1
ATOM 579 C CA . ALA A 1 69 ? -1.505 -10.617 -5.477 1 93.69 69 ALA A CA 1
ATOM 580 C C . ALA A 1 69 ? -2.123 -11.344 -6.668 1 93.69 69 ALA A C 1
ATOM 582 O O . ALA A 1 69 ? -1.585 -12.352 -7.133 1 93.69 69 ALA A O 1
ATOM 583 N N . ASP A 1 70 ? -3.27 -10.781 -7.117 1 92.69 70 ASP A N 1
ATOM 584 C CA . ASP A 1 70 ? -3.93 -11.383 -8.273 1 92.69 70 ASP A CA 1
ATOM 585 C C . ASP A 1 70 ? -3.014 -11.359 -9.5 1 92.69 70 ASP A C 1
ATOM 587 O O . ASP A 1 70 ? -2.893 -12.367 -10.203 1 92.69 70 ASP A O 1
ATOM 591 N N . GLU A 1 71 ? -2.383 -10.25 -9.742 1 93.62 71 GLU A N 1
ATOM 592 C CA . GLU A 1 71 ? -1.482 -10.109 -10.883 1 93.62 71 GLU A CA 1
ATOM 593 C C . GLU A 1 71 ? -0.242 -10.984 -10.719 1 93.62 71 GLU A C 1
ATOM 595 O O . GLU A 1 71 ? 0.207 -11.617 -11.672 1 93.62 71 GLU A O 1
ATOM 600 N N . ALA A 1 72 ? 0.31 -11.031 -9.539 1 94.81 72 ALA A N 1
ATOM 601 C CA . ALA A 1 72 ? 1.483 -11.852 -9.258 1 94.81 72 ALA A CA 1
ATOM 602 C C . ALA A 1 72 ? 1.175 -13.336 -9.461 1 94.81 72 ALA A C 1
ATOM 604 O O . ALA A 1 72 ? 1.982 -14.07 -10.031 1 94.81 72 ALA A O 1
ATOM 605 N N . ALA A 1 73 ? 0.007 -13.711 -8.977 1 94.06 73 ALA A N 1
ATOM 606 C CA . ALA A 1 73 ? -0.407 -15.109 -9.125 1 94.06 73 ALA A CA 1
ATOM 607 C C . ALA A 1 73 ? -0.521 -15.492 -10.602 1 94.06 73 ALA A C 1
ATOM 609 O O . ALA A 1 73 ? -0.103 -16.578 -11 1 94.06 73 ALA A O 1
ATOM 610 N N . ARG A 1 74 ? -1.045 -14.57 -11.391 1 93.69 74 ARG A N 1
ATOM 611 C CA . ARG A 1 74 ? -1.15 -14.805 -12.82 1 93.69 74 ARG A CA 1
ATOM 612 C C . ARG A 1 74 ? 0.226 -14.984 -13.453 1 93.69 74 ARG A C 1
ATOM 614 O O . ARG A 1 74 ? 0.419 -15.875 -14.289 1 93.69 74 ARG A O 1
ATOM 621 N N . LEU A 1 75 ? 1.192 -14.227 -13.07 1 94.69 75 LEU A N 1
ATOM 622 C CA . LEU A 1 75 ? 2.551 -14.273 -13.594 1 94.69 75 LEU A CA 1
ATOM 623 C C . LEU A 1 75 ? 3.236 -15.578 -13.203 1 94.69 75 LEU A C 1
ATOM 625 O O . LEU A 1 75 ? 3.904 -16.203 -14.031 1 94.69 75 LEU A O 1
ATOM 629 N N . VAL A 1 76 ? 3.064 -16.031 -11.969 1 94.88 76 VAL A N 1
ATOM 630 C CA . VAL A 1 76 ? 3.703 -17.234 -11.461 1 94.88 76 VAL A CA 1
ATOM 631 C C . VAL A 1 76 ? 3.092 -18.469 -12.133 1 94.88 76 VAL A C 1
ATOM 633 O O . VAL A 1 76 ? 3.801 -19.422 -12.461 1 94.88 76 VAL A O 1
ATOM 636 N N . ARG A 1 77 ? 1.793 -18.453 -12.305 1 92.31 77 ARG A N 1
ATOM 637 C CA . ARG A 1 77 ? 1.104 -19.531 -13 1 92.31 77 ARG A CA 1
ATOM 638 C C . ARG A 1 77 ? 1.611 -19.672 -14.43 1 92.31 77 ARG A C 1
ATOM 640 O O . ARG A 1 77 ? 1.813 -20.797 -14.914 1 92.31 77 ARG A O 1
ATOM 647 N N . SER A 1 78 ? 1.804 -18.562 -15.008 1 94 78 SER A N 1
ATOM 648 C CA . SER A 1 78 ? 2.287 -18.562 -16.391 1 94 78 SER A CA 1
ATOM 649 C C . SER A 1 78 ? 3.713 -19.094 -16.469 1 94 78 SER A C 1
ATOM 651 O O . SER A 1 78 ? 4.09 -19.719 -17.469 1 94 78 SER A O 1
ATOM 653 N N . SER A 1 79 ? 4.5 -18.844 -15.469 1 94.56 79 SER A N 1
ATOM 654 C CA . SER A 1 79 ? 5.898 -19.266 -15.438 1 94.56 79 SER A CA 1
ATOM 655 C C . SER A 1 79 ? 6.035 -20.672 -14.883 1 94.56 79 SER A C 1
ATOM 657 O O . SER A 1 79 ? 7.125 -21.25 -14.891 1 94.56 79 SER A O 1
ATOM 659 N N . LYS A 1 80 ? 4.996 -21.281 -14.398 1 92.5 80 LYS A N 1
ATOM 660 C CA . LYS A 1 80 ? 4.969 -22.641 -13.852 1 92.5 80 LYS A CA 1
ATOM 661 C C . LYS A 1 80 ? 5.891 -22.766 -12.641 1 92.5 80 LYS A C 1
ATOM 663 O O . LYS A 1 80 ? 6.637 -23.734 -12.523 1 92.5 80 LYS A O 1
ATOM 668 N N . ARG A 1 81 ? 5.934 -21.719 -11.883 1 92.38 81 ARG A N 1
ATOM 669 C CA . ARG A 1 81 ? 6.668 -21.703 -10.625 1 92.38 81 ARG A CA 1
ATOM 670 C C . ARG A 1 81 ? 5.719 -21.688 -9.438 1 92.38 81 ARG A C 1
ATOM 672 O O . ARG A 1 81 ? 4.504 -21.578 -9.609 1 92.38 81 ARG A O 1
ATOM 679 N N . SER A 1 82 ? 6.223 -21.906 -8.273 1 93.12 82 SER A N 1
ATOM 680 C CA . SER A 1 82 ? 5.414 -21.859 -7.059 1 93.12 82 SER A CA 1
ATOM 681 C C . SER A 1 82 ? 5.867 -20.75 -6.129 1 93.12 82 SER A C 1
ATOM 683 O O . SER A 1 82 ? 5.227 -20.484 -5.109 1 93.12 82 SER A O 1
ATOM 685 N N . THR A 1 83 ? 6.941 -20.016 -6.477 1 95 83 THR A N 1
ATOM 686 C CA . THR A 1 83 ? 7.488 -18.953 -5.629 1 95 83 THR A CA 1
ATOM 687 C C . THR A 1 83 ? 7.52 -17.625 -6.371 1 95 83 THR A C 1
ATOM 689 O O . THR A 1 83 ? 7.863 -17.578 -7.555 1 95 83 THR A O 1
ATOM 692 N N . LEU A 1 84 ? 7.07 -16.688 -5.699 1 95.38 84 LEU A N 1
ATOM 693 C CA . LEU A 1 84 ? 7.086 -15.328 -6.234 1 95.38 84 LEU A CA 1
ATOM 694 C C . LEU A 1 84 ? 8.453 -14.68 -6.035 1 95.38 84 LEU A C 1
ATOM 696 O O . LEU A 1 84 ? 8.945 -14.586 -4.906 1 95.38 84 LEU A O 1
ATOM 700 N N . THR A 1 85 ? 9.031 -14.258 -7.062 1 94.12 85 THR A N 1
ATOM 701 C CA . THR A 1 85 ? 10.344 -13.633 -7.012 1 94.12 85 THR A CA 1
ATOM 702 C C . THR A 1 85 ? 10.227 -12.109 -7.047 1 94.12 85 THR A C 1
ATOM 704 O O . THR A 1 85 ? 9.141 -11.57 -7.27 1 94.12 85 THR A O 1
ATOM 707 N N . SER A 1 86 ? 11.383 -11.453 -6.848 1 92.75 86 SER A N 1
ATOM 708 C CA . SER A 1 86 ? 11.414 -9.992 -6.875 1 92.75 86 SER A CA 1
ATOM 709 C C . SER A 1 86 ? 11.047 -9.453 -8.258 1 92.75 86 SER A C 1
ATOM 711 O O . SER A 1 86 ? 10.406 -8.414 -8.367 1 92.75 86 SER A O 1
ATOM 713 N N . ARG A 1 87 ? 11.375 -10.172 -9.242 1 91.56 87 ARG A N 1
ATOM 714 C CA . ARG A 1 87 ? 11.047 -9.758 -10.602 1 91.56 87 ARG A CA 1
ATOM 715 C C . ARG A 1 87 ? 9.547 -9.805 -10.844 1 91.56 87 ARG A C 1
ATOM 717 O O . ARG A 1 87 ? 8.984 -8.898 -11.477 1 91.56 87 ARG A O 1
ATOM 724 N N . ASP A 1 88 ? 8.898 -10.828 -10.375 1 93.31 88 ASP A N 1
ATOM 725 C CA . ASP A 1 88 ? 7.449 -10.945 -10.5 1 93.31 88 ASP A CA 1
ATOM 726 C C . ASP A 1 88 ? 6.738 -9.828 -9.742 1 93.31 88 ASP A C 1
ATOM 728 O O . ASP A 1 88 ? 5.766 -9.25 -10.242 1 93.31 88 ASP A O 1
ATOM 732 N N . MET A 1 89 ? 7.289 -9.562 -8.586 1 92.56 89 MET A N 1
ATOM 733 C CA . MET A 1 89 ? 6.727 -8.484 -7.781 1 92.56 89 MET A CA 1
ATOM 734 C C . MET A 1 89 ? 6.855 -7.145 -8.5 1 92.56 89 MET A C 1
ATOM 736 O O . MET A 1 89 ? 5.898 -6.371 -8.57 1 92.56 89 MET A O 1
ATOM 740 N N . GLN A 1 90 ? 7.965 -6.93 -9.102 1 91 90 GLN A N 1
ATOM 741 C CA . GLN A 1 90 ? 8.219 -5.684 -9.812 1 91 90 GLN A CA 1
ATOM 742 C C . GLN A 1 90 ? 7.312 -5.562 -11.039 1 91 90 GLN A C 1
ATOM 744 O O . GLN A 1 90 ? 6.742 -4.5 -11.297 1 91 90 GLN A O 1
ATOM 749 N N . THR A 1 91 ? 7.238 -6.648 -11.742 1 91.56 91 THR A N 1
ATOM 750 C CA . THR A 1 91 ? 6.391 -6.648 -12.922 1 91.56 91 THR A CA 1
ATOM 751 C C . THR 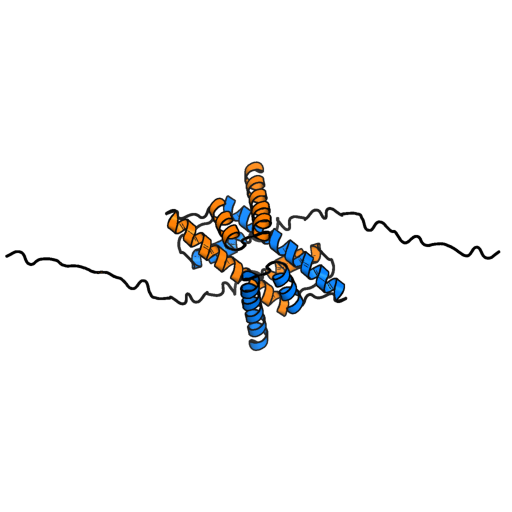A 1 91 ? 4.93 -6.414 -12.547 1 91.56 91 THR A C 1
ATOM 753 O O . THR A 1 91 ? 4.219 -5.664 -13.219 1 91.56 91 THR A O 1
ATOM 756 N N . SER A 1 92 ? 4.469 -7.031 -11.508 1 92.88 92 SER A N 1
ATOM 757 C CA . SER A 1 92 ? 3.094 -6.867 -11.047 1 92.88 92 SER A CA 1
ATOM 758 C C . SER A 1 92 ? 2.814 -5.426 -10.641 1 92.88 92 SER A C 1
ATOM 760 O O . SER A 1 92 ? 1.764 -4.871 -10.977 1 92.88 92 SER A O 1
ATOM 762 N N . VAL A 1 93 ? 3.775 -4.781 -9.945 1 89.94 93 VAL A N 1
ATOM 763 C CA . VAL A 1 93 ? 3.625 -3.4 -9.5 1 89.94 93 VAL A CA 1
ATOM 764 C C . VAL A 1 93 ? 3.588 -2.467 -10.711 1 89.94 93 VAL A C 1
ATOM 766 O O . VAL A 1 93 ? 2.791 -1.527 -10.75 1 89.94 93 VAL A O 1
ATOM 769 N N . ARG A 1 94 ? 4.348 -2.752 -11.766 1 88.5 94 ARG A N 1
ATOM 770 C CA . ARG A 1 94 ? 4.395 -1.946 -12.977 1 88.5 94 ARG A CA 1
ATOM 771 C C . ARG A 1 94 ? 3.088 -2.059 -13.758 1 88.5 94 ARG A C 1
ATOM 773 O O . ARG A 1 94 ? 2.656 -1.097 -14.398 1 88.5 94 ARG A O 1
ATOM 780 N N . LEU A 1 95 ? 2.562 -3.238 -13.695 1 86.12 95 LEU A N 1
ATOM 781 C CA . LEU A 1 95 ? 1.307 -3.449 -14.406 1 86.12 95 LEU A CA 1
ATOM 782 C C . LEU A 1 95 ? 0.161 -2.713 -13.719 1 86.12 95 LEU A C 1
ATOM 784 O O . LEU A 1 95 ? -0.719 -2.164 -14.383 1 86.12 95 LEU A O 1
ATOM 788 N N . LEU A 1 96 ? 0.218 -2.734 -12.367 1 82.88 96 LEU A N 1
ATOM 789 C CA . LEU A 1 96 ? -0.858 -2.123 -11.594 1 82.88 96 LEU A CA 1
ATOM 790 C C . LEU A 1 96 ? -0.714 -0.605 -11.57 1 82.88 96 LEU A C 1
ATOM 792 O O . LEU A 1 96 ? -1.713 0.118 -11.562 1 82.88 96 LEU A O 1
ATOM 796 N N . LEU A 1 97 ? 0.475 -0.132 -11.461 1 80.56 97 LEU A N 1
ATOM 797 C CA . LEU A 1 97 ? 0.73 1.303 -11.391 1 80.56 97 LEU A CA 1
ATOM 798 C C . LEU A 1 97 ? 1.504 1.776 -12.617 1 80.56 97 LEU A C 1
ATOM 800 O O . LEU A 1 97 ? 2.627 2.27 -12.5 1 80.56 97 LEU A O 1
ATOM 804 N N . PRO A 1 98 ? 0.802 1.621 -13.836 1 74 98 PRO A N 1
ATOM 805 C CA . PRO A 1 98 ? 1.491 2.025 -15.062 1 74 98 PRO A CA 1
ATOM 806 C C . PRO A 1 98 ? 1.6 3.541 -15.211 1 74 98 PRO A C 1
ATOM 808 O O . PRO A 1 98 ? 0.706 4.27 -14.773 1 74 98 PRO A O 1
ATOM 811 N N . GLY A 1 99 ? 2.943 4.039 -15.375 1 73.12 99 GLY A N 1
ATOM 812 C CA . GLY A 1 99 ? 3.186 5.469 -15.492 1 73.12 99 GLY A CA 1
ATOM 813 C C . GLY A 1 99 ? 4.32 5.957 -14.609 1 73.12 99 GLY A C 1
ATOM 814 O O . GLY A 1 99 ? 5.273 5.219 -14.352 1 73.12 99 GLY A O 1
ATOM 815 N N . LYS A 1 100 ? 4.082 7.223 -14.203 1 69.12 100 LYS A N 1
ATOM 816 C CA . LYS A 1 100 ? 5.141 7.871 -13.438 1 69.12 100 LYS A CA 1
ATOM 817 C C . LYS A 1 100 ? 5.281 7.25 -12.055 1 69.12 100 LYS A C 1
ATOM 819 O O . LYS A 1 100 ? 6.395 7.047 -11.57 1 69.12 100 LYS A O 1
ATOM 824 N N . ARG A 1 101 ? 4.23 6.723 -11.562 1 70.19 101 ARG A N 1
ATOM 825 C CA . ARG A 1 101 ? 4.238 6.176 -10.211 1 70.19 101 ARG A CA 1
ATOM 826 C C . ARG A 1 101 ? 4.828 4.77 -10.188 1 70.19 101 ARG A C 1
ATOM 828 O O . ARG A 1 101 ? 5.555 4.41 -9.258 1 70.19 101 ARG A O 1
ATOM 835 N N . GLY A 1 102 ? 4.582 4.137 -11.234 1 73.88 102 GLY A N 1
ATOM 836 C CA . GLY A 1 102 ? 5.191 2.822 -11.359 1 73.88 102 GLY A CA 1
ATOM 837 C C . GLY A 1 102 ? 6.707 2.867 -11.422 1 73.88 102 GLY A C 1
ATOM 838 O O . GLY A 1 102 ? 7.383 2.037 -10.805 1 73.88 102 GLY A O 1
ATOM 839 N N . LYS A 1 103 ? 7.105 3.961 -12.07 1 76.69 103 LYS A N 1
ATOM 840 C CA . LYS A 1 103 ? 8.555 4.09 -12.203 1 76.69 103 LYS A CA 1
ATOM 841 C C . LYS A 1 103 ? 9.203 4.371 -10.852 1 76.69 103 LYS A C 1
ATOM 843 O O . LYS A 1 103 ? 10.25 3.803 -10.531 1 76.69 103 LYS A O 1
ATOM 848 N N . HIS A 1 104 ? 8.555 5.23 -10.086 1 74.5 104 HIS A N 1
ATOM 849 C CA . HIS A 1 104 ? 9.078 5.535 -8.758 1 74.5 104 HIS A CA 1
ATOM 850 C C . HIS A 1 104 ? 9 4.32 -7.84 1 74.5 104 HIS A C 1
ATOM 852 O O . HIS A 1 104 ? 9.961 4 -7.137 1 74.5 104 HIS A O 1
ATOM 858 N N . ALA A 1 105 ? 7.895 3.699 -7.969 1 78.69 105 ALA A N 1
ATOM 859 C CA . ALA A 1 105 ? 7.699 2.496 -7.164 1 78.69 105 ALA A CA 1
ATOM 860 C C . ALA A 1 105 ? 8.719 1.422 -7.531 1 78.69 105 ALA A C 1
ATOM 862 O O . ALA A 1 105 ? 9.297 0.776 -6.648 1 78.69 105 ALA A O 1
ATOM 863 N N . ILE A 1 106 ? 8.992 1.3 -8.828 1 79.12 106 ILE A N 1
ATOM 864 C CA . ILE A 1 106 ? 9.977 0.335 -9.312 1 79.12 106 ILE A CA 1
ATOM 865 C C . ILE A 1 106 ? 11.375 0.756 -8.875 1 79.12 106 ILE A C 1
ATOM 867 O O . ILE A 1 106 ? 12.188 -0.085 -8.492 1 79.12 106 ILE A O 1
ATOM 871 N N . SER A 1 107 ? 11.578 2.014 -8.914 1 83.69 107 SER A N 1
ATOM 872 C CA . SER A 1 107 ? 12.875 2.508 -8.477 1 83.69 107 SER A CA 1
ATOM 873 C C . SER A 1 107 ? 13.117 2.191 -7 1 83.69 107 SER A C 1
ATOM 875 O O . SER A 1 107 ? 14.195 1.725 -6.629 1 83.69 107 SER A O 1
ATOM 877 N N . SER A 1 108 ? 12.156 2.375 -6.195 1 80.94 108 SER A N 1
ATOM 878 C CA . SER A 1 108 ? 12.242 2.057 -4.773 1 80.94 108 SER A CA 1
ATOM 879 C C . SER A 1 108 ? 12.398 0.556 -4.551 1 80.94 108 SER A C 1
ATOM 881 O O . SER A 1 108 ? 13.227 0.122 -3.75 1 80.94 108 SER A O 1
ATOM 883 N N . ALA A 1 109 ? 11.625 -0.207 -5.301 1 80.81 109 ALA A N 1
ATOM 884 C CA . ALA A 1 109 ? 11.695 -1.664 -5.227 1 80.81 109 ALA A CA 1
ATOM 885 C C . ALA A 1 109 ? 13.07 -2.168 -5.637 1 80.81 109 ALA A C 1
ATOM 887 O O . ALA A 1 109 ? 13.625 -3.068 -5.004 1 80.81 109 ALA A O 1
ATOM 888 N N . THR A 1 110 ? 13.555 -1.579 -6.637 1 83.31 110 THR A N 1
ATOM 889 C CA . THR A 1 110 ? 14.891 -1.93 -7.113 1 83.31 110 THR A CA 1
ATOM 890 C C . THR A 1 110 ? 15.945 -1.601 -6.059 1 83.31 110 THR A C 1
ATOM 892 O O . THR A 1 110 ? 16.859 -2.387 -5.824 1 83.31 110 THR A O 1
ATOM 895 N N . LYS A 1 111 ? 15.828 -0.485 -5.445 1 82 111 LYS A N 1
ATOM 896 C CA . LYS A 1 111 ? 16.75 -0.092 -4.379 1 82 111 LYS A CA 1
ATOM 897 C C . LYS A 1 111 ? 16.672 -1.072 -3.211 1 82 111 LYS A C 1
ATOM 899 O O . LYS A 1 111 ? 17.703 -1.416 -2.625 1 82 111 LYS A O 1
ATOM 904 N N . ALA A 1 112 ? 15.609 -1.513 -2.928 1 80.62 112 ALA A N 1
ATOM 905 C CA . ALA A 1 112 ? 15.438 -2.5 -1.866 1 80.62 112 ALA A CA 1
ATOM 906 C C . ALA A 1 112 ? 16.141 -3.809 -2.213 1 80.62 112 ALA A C 1
ATOM 908 O O . ALA A 1 112 ? 16.781 -4.422 -1.357 1 80.62 112 ALA A O 1
ATOM 909 N N . VAL A 1 113 ? 16.047 -4.262 -3.453 1 82.31 113 VAL A N 1
ATOM 910 C CA . VAL A 1 113 ? 16.703 -5.484 -3.91 1 82.31 113 VAL A CA 1
ATOM 911 C C . VAL A 1 113 ? 18.219 -5.324 -3.814 1 82.31 113 VAL A C 1
ATOM 913 O O . VAL A 1 113 ? 18.906 -6.215 -3.312 1 82.31 113 VAL A O 1
ATOM 916 N N . ILE A 1 114 ? 18.672 -4.215 -4.23 1 82.5 114 ILE A N 1
ATOM 917 C CA . ILE A 1 114 ? 20.109 -3.949 -4.203 1 82.5 114 ILE A CA 1
ATOM 918 C C . ILE A 1 114 ? 20.609 -3.936 -2.76 1 82.5 114 ILE A C 1
ATOM 920 O O . ILE A 1 114 ? 21.641 -4.516 -2.447 1 82.5 114 ILE A O 1
ATOM 924 N N . ARG A 1 115 ? 19.938 -3.293 -1.914 1 77.06 115 ARG A N 1
ATOM 925 C CA . ARG A 1 115 ? 20.297 -3.258 -0.499 1 77.06 115 ARG A CA 1
ATOM 926 C C . ARG A 1 115 ? 20.344 -4.664 0.088 1 77.06 115 ARG A C 1
ATOM 928 O O . ARG A 1 115 ? 21.219 -4.977 0.894 1 77.06 115 ARG A O 1
ATOM 935 N N . TYR A 1 116 ? 19.375 -5.488 -0.245 1 73.62 116 TYR A N 1
ATOM 936 C CA . TYR A 1 116 ? 19.344 -6.871 0.217 1 73.62 116 TYR A CA 1
ATOM 937 C C . TYR A 1 116 ? 20.547 -7.645 -0.277 1 73.62 116 TYR A C 1
ATOM 939 O O . TYR A 1 116 ? 21.172 -8.398 0.483 1 73.62 116 TYR A O 1
ATOM 947 N N . ILE A 1 117 ? 20.859 -7.48 -1.555 1 76.88 117 ILE A N 1
ATOM 948 C CA . ILE A 1 117 ? 21.969 -8.219 -2.158 1 76.88 117 ILE A CA 1
ATOM 949 C C . ILE A 1 117 ? 23.297 -7.707 -1.6 1 76.88 117 ILE A C 1
ATOM 951 O O . ILE A 1 117 ? 24.203 -8.492 -1.331 1 76.88 117 ILE A O 1
ATOM 955 N N . THR A 1 118 ? 23.375 -6.461 -1.506 1 77.94 118 THR A N 1
ATOM 956 C CA . THR A 1 118 ? 24.641 -5.895 -1.053 1 77.94 118 THR A CA 1
ATOM 957 C C . THR A 1 118 ? 24.797 -6.043 0.458 1 77.94 118 THR A C 1
ATOM 959 O O . THR A 1 118 ? 25.906 -5.996 0.984 1 77.94 118 THR A O 1
ATOM 962 N N . GLY A 1 119 ? 23.828 -5.941 1.154 1 61.09 119 GLY A N 1
ATOM 963 C CA . GLY A 1 119 ? 23.891 -6.137 2.594 1 61.09 119 GLY A CA 1
ATOM 964 C C . GLY A 1 119 ? 24.234 -7.562 2.984 1 61.09 119 GLY A C 1
ATOM 965 O O . GLY A 1 119 ? 24.453 -7.855 4.164 1 61.09 119 GLY A O 1
ATOM 966 N N . LYS A 1 120 ? 24.156 -8.516 2.137 1 53.19 120 LYS A N 1
ATOM 967 C CA . LYS A 1 120 ? 24.703 -9.844 2.385 1 53.19 120 LYS A CA 1
ATOM 968 C C . LYS A 1 120 ? 26.234 -9.836 2.215 1 53.19 120 LYS A C 1
ATOM 970 O O . LYS A 1 120 ? 26.75 -9.141 1.349 1 53.19 120 LYS A O 1
ATOM 975 N N . ARG B 1 1 ? 14.391 63.656 17.469 1 34 1 ARG B N 1
ATOM 976 C CA . ARG B 1 1 ? 14.977 63.094 16.25 1 34 1 ARG B CA 1
ATOM 977 C C . ARG B 1 1 ? 14.945 61.594 16.281 1 34 1 ARG B C 1
ATOM 979 O O . ARG B 1 1 ? 15.719 60.969 17.031 1 34 1 ARG B O 1
ATOM 986 N N . CYS B 1 2 ? 13.711 61 1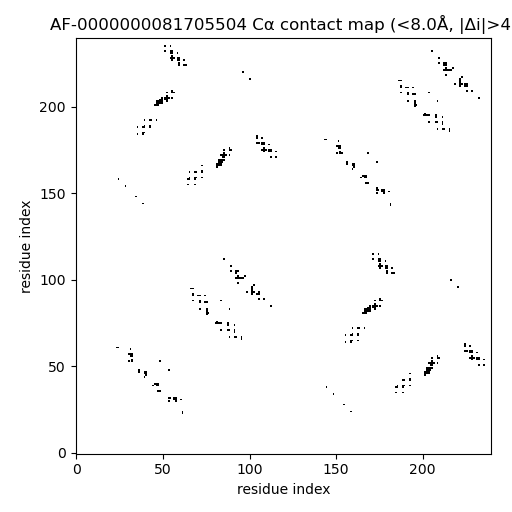6.297 1 35.78 2 CYS B N 1
ATOM 987 C CA . CYS B 1 2 ? 13.156 59.656 16.391 1 35.78 2 CYS B CA 1
ATOM 988 C C . CYS B 1 2 ? 13.797 58.75 15.367 1 35.78 2 CYS B C 1
ATOM 990 O O . CYS B 1 2 ? 13.836 59.062 14.18 1 35.78 2 CYS B O 1
ATOM 992 N N . SER B 1 3 ? 14.977 57.969 15.656 1 38.47 3 SER B N 1
ATOM 993 C CA . SER B 1 3 ? 15.711 56.875 15.055 1 38.47 3 SER B CA 1
ATOM 994 C C . SER B 1 3 ? 14.75 55.812 14.523 1 38.47 3 SER B C 1
ATOM 996 O O . SER B 1 3 ? 13.922 55.281 15.273 1 38.47 3 SER B O 1
ATOM 998 N N . ARG B 1 4 ? 14.422 55.781 13.195 1 35.97 4 ARG B N 1
ATOM 999 C CA . ARG B 1 4 ? 13.5 55.094 12.289 1 35.97 4 ARG B CA 1
ATOM 1000 C C . ARG B 1 4 ? 13.516 53.594 12.547 1 35.97 4 ARG B C 1
ATOM 1002 O O . ARG B 1 4 ? 14.352 53.094 13.305 1 35.97 4 ARG B O 1
ATOM 1009 N N . ARG B 1 5 ? 13.453 52.688 11.273 1 35.41 5 ARG B N 1
ATOM 1010 C CA . ARG B 1 5 ? 12.711 51.625 10.602 1 35.41 5 ARG B CA 1
ATOM 1011 C C . ARG B 1 5 ? 13.359 50.25 10.828 1 35.41 5 ARG B C 1
ATOM 1013 O O . ARG B 1 5 ? 14.445 49.969 10.312 1 35.41 5 ARG B O 1
ATOM 1020 N N . ARG B 1 6 ? 13.438 49.625 11.906 1 39.19 6 ARG B N 1
ATOM 1021 C CA . ARG B 1 6 ? 13.938 48.281 12.125 1 39.19 6 ARG B CA 1
ATOM 1022 C C . ARG B 1 6 ? 13.258 47.281 11.188 1 39.19 6 ARG B C 1
ATOM 1024 O O . ARG B 1 6 ? 12.078 46.969 11.359 1 39.19 6 ARG B O 1
ATOM 1031 N N . ARG B 1 7 ? 13.492 47.375 9.766 1 34.88 7 ARG B N 1
ATOM 1032 C CA . ARG B 1 7 ? 13.008 46.406 8.766 1 34.88 7 ARG B CA 1
ATOM 1033 C C . ARG B 1 7 ? 13.422 45 9.117 1 34.88 7 ARG B C 1
ATOM 1035 O O . ARG B 1 7 ? 14.609 44.656 9.125 1 34.88 7 ARG B O 1
ATOM 1042 N N . CYS B 1 8 ? 13.086 44.406 10.188 1 29.28 8 CYS B N 1
ATOM 1043 C CA . CYS B 1 8 ? 13.391 43 10.398 1 29.28 8 CYS B CA 1
ATOM 1044 C C . CYS B 1 8 ? 12.969 42.156 9.195 1 29.28 8 CYS B C 1
ATOM 1046 O O . CYS B 1 8 ? 11.789 42.094 8.859 1 29.28 8 CYS B O 1
ATOM 1048 N N . SER B 1 9 ? 13.586 42.188 8.008 1 32.5 9 SER B N 1
ATOM 1049 C CA . SER B 1 9 ? 13.438 41.375 6.828 1 32.5 9 SER B CA 1
ATOM 1050 C C . SER B 1 9 ? 13.648 39.875 7.168 1 32.5 9 SER B C 1
ATOM 1052 O O . SER B 1 9 ? 14.781 39.469 7.387 1 32.5 9 SER B O 1
ATOM 1054 N N . ARG B 1 10 ? 13.125 39.281 8.203 1 30.67 10 ARG B N 1
ATOM 1055 C CA . ARG B 1 10 ? 13.297 37.906 8.648 1 30.67 10 ARG B CA 1
ATOM 1056 C C . ARG B 1 10 ? 12.992 36.938 7.523 1 30.67 10 ARG B C 1
ATOM 1058 O O . ARG B 1 10 ? 11.828 36.688 7.207 1 30.67 10 ARG B O 1
ATOM 1065 N N . ARG B 1 11 ? 13.469 37.062 6.227 1 32.41 11 ARG B N 1
ATOM 1066 C CA . ARG B 1 11 ? 13.422 36 5.211 1 32.41 11 ARG B CA 1
ATOM 1067 C C . ARG B 1 11 ? 13.914 34.688 5.766 1 32.41 11 ARG B C 1
ATOM 1069 O O . ARG B 1 11 ? 15.125 34.469 5.875 1 32.41 11 ARG B O 1
ATOM 1076 N N . ARG B 1 12 ? 13.711 34.312 7.023 1 30.48 12 ARG B N 1
ATOM 1077 C CA . ARG B 1 12 ? 14.266 33.031 7.5 1 30.48 12 ARG B CA 1
ATOM 1078 C C . ARG B 1 12 ? 14.109 31.938 6.449 1 30.48 12 ARG B C 1
ATOM 1080 O O . ARG B 1 12 ? 13.078 31.844 5.785 1 30.48 12 ARG B O 1
ATOM 1087 N N . ARG B 1 13 ? 15.258 31.594 5.719 1 31.5 13 ARG B N 1
ATOM 1088 C CA . ARG B 1 13 ? 15.688 30.453 4.91 1 31.5 13 ARG B CA 1
ATOM 1089 C C . ARG B 1 13 ? 15.023 29.156 5.387 1 31.5 13 ARG B C 1
ATOM 1091 O O . ARG B 1 13 ? 15.312 28.672 6.477 1 31.5 13 ARG B O 1
ATOM 1098 N N . CYS B 1 14 ? 13.75 29.141 5.551 1 31.38 14 CYS B N 1
ATOM 1099 C CA . CYS B 1 14 ? 13.203 27.797 5.727 1 31.38 14 CYS B CA 1
ATOM 1100 C C . CYS B 1 14 ? 13.836 26.812 4.754 1 31.38 14 CYS B C 1
ATOM 1102 O O . CYS B 1 14 ? 13.18 26.359 3.816 1 31.38 14 CYS B O 1
ATOM 1104 N N . SER B 1 15 ? 14.961 27.156 4.145 1 32.25 15 SER B N 1
ATOM 1105 C CA . SER B 1 15 ? 15.586 26.328 3.119 1 32.25 15 SER B CA 1
ATOM 1106 C C . SER B 1 15 ? 15.82 24.906 3.625 1 32.25 15 SER B C 1
ATOM 1108 O O . SER B 1 15 ? 16.406 24.078 2.918 1 32.25 15 SER B O 1
ATOM 1110 N N . ARG B 1 16 ? 16.375 24.734 4.969 1 30.97 16 ARG B N 1
ATOM 1111 C CA . ARG B 1 16 ? 17.109 23.5 5.215 1 30.97 16 ARG B CA 1
ATOM 1112 C C . ARG B 1 16 ? 16.328 22.281 4.703 1 30.97 16 ARG B C 1
ATOM 1114 O O . ARG B 1 16 ? 15.188 22.062 5.109 1 30.97 16 ARG B O 1
ATOM 1121 N N . ARG B 1 17 ? 16.422 21.906 3.475 1 33.72 17 ARG B N 1
ATOM 1122 C CA . ARG B 1 17 ? 16.203 20.609 2.832 1 33.72 17 ARG B CA 1
ATOM 1123 C C . ARG B 1 17 ? 16.453 19.469 3.807 1 33.72 17 ARG B C 1
ATOM 1125 O O . ARG B 1 17 ? 17.594 19.047 4.008 1 33.72 17 ARG B O 1
ATOM 1132 N N . ARG B 1 18 ? 16.234 19.688 5.133 1 33.06 18 ARG B N 1
ATOM 1133 C CA . ARG B 1 18 ? 16.453 18.562 6.031 1 33.06 18 ARG B CA 1
ATOM 1134 C C . ARG B 1 18 ? 16.203 17.234 5.324 1 33.06 18 ARG B C 1
ATOM 1136 O O . ARG B 1 18 ? 15.109 17 4.801 1 33.06 18 ARG B O 1
ATOM 1143 N N . ARG B 1 19 ? 17.109 16.906 4.477 1 35.94 19 ARG B N 1
ATOM 1144 C CA . ARG B 1 19 ? 17.219 15.508 4.09 1 35.94 19 ARG B CA 1
ATOM 1145 C C . ARG B 1 19 ? 16.578 14.594 5.129 1 35.94 19 ARG B C 1
ATOM 1147 O O . ARG B 1 19 ? 17.125 14.43 6.23 1 35.94 19 ARG B O 1
ATOM 1154 N N . CYS B 1 20 ? 15.5 14.992 5.758 1 35.88 20 CYS B N 1
ATOM 1155 C CA . CYS B 1 20 ? 14.797 14.078 6.656 1 35.88 20 CYS B CA 1
ATOM 1156 C C . CYS B 1 20 ? 15.188 12.633 6.379 1 35.88 20 CYS B C 1
ATOM 1158 O O . CYS B 1 20 ? 15.039 12.148 5.258 1 35.88 20 CYS B O 1
ATOM 1160 N N . SER B 1 21 ? 16.328 12.32 6.852 1 38.31 21 SER B N 1
ATOM 1161 C CA . SER B 1 21 ? 16.703 10.914 6.945 1 38.31 21 SER B CA 1
ATOM 1162 C C . SER B 1 21 ? 15.469 10.023 7.02 1 38.31 21 SER B C 1
ATOM 1164 O O . SER B 1 21 ? 14.648 10.164 7.922 1 38.31 21 SER B O 1
ATOM 1166 N N . ARG B 1 22 ? 14.734 10.055 6.016 1 42.12 22 ARG B N 1
ATOM 1167 C CA . ARG B 1 22 ? 13.648 9.086 5.91 1 42.12 22 ARG B CA 1
ATOM 1168 C C . ARG B 1 22 ? 13.93 7.859 6.773 1 42.12 22 ARG B C 1
ATOM 1170 O O . ARG B 1 22 ? 14.75 7.012 6.41 1 42.12 22 ARG B O 1
ATOM 1177 N N . ARG B 1 23 ? 14.125 8.141 8.172 1 43.34 23 ARG B N 1
ATOM 1178 C CA . ARG B 1 23 ? 14.242 6.906 8.945 1 43.34 23 ARG B CA 1
ATOM 1179 C C . ARG B 1 23 ? 13.367 5.805 8.359 1 43.34 23 ARG B C 1
ATOM 1181 O O . ARG B 1 23 ? 12.156 5.98 8.219 1 43.34 23 ARG B O 1
ATOM 1188 N N . ARG B 1 24 ? 13.922 5.254 7.527 1 46.12 24 ARG B N 1
ATOM 1189 C CA . ARG B 1 24 ? 13.266 4.078 6.973 1 46.12 24 ARG B CA 1
ATOM 1190 C C . ARG B 1 24 ? 12.414 3.381 8.023 1 46.12 24 ARG B C 1
ATOM 1192 O O . ARG B 1 24 ? 12.875 3.131 9.141 1 46.12 24 ARG B O 1
ATOM 1199 N N . LEU B 1 25 ? 11.219 3.729 8.242 1 49.38 25 LEU B N 1
ATOM 1200 C CA . LEU B 1 25 ? 10.312 3.039 9.156 1 49.38 25 LEU B CA 1
ATOM 1201 C C . LEU B 1 25 ? 10.641 1.554 9.234 1 49.38 25 LEU B C 1
ATOM 1203 O O . LEU B 1 25 ? 10.016 0.737 8.555 1 49.38 25 LEU B O 1
ATOM 1207 N N . SER B 1 26 ? 11.859 1.086 8.977 1 47.84 26 SER B N 1
ATOM 1208 C CA . SER B 1 26 ? 12.312 -0.298 8.922 1 47.84 26 SER B CA 1
ATOM 1209 C C . SER B 1 26 ? 11.852 -1.082 10.141 1 47.84 26 SER B C 1
ATOM 1211 O O . SER B 1 26 ? 11.258 -2.154 10.016 1 47.84 26 SER B O 1
ATOM 1213 N N . ASP B 1 27 ? 12.562 -0.928 11.32 1 49.62 27 ASP B N 1
ATOM 1214 C CA . ASP B 1 27 ? 13.047 -2.1 12.047 1 49.62 27 ASP B CA 1
ATOM 1215 C C . ASP B 1 27 ? 11.914 -2.768 12.82 1 49.62 27 ASP B C 1
ATOM 1217 O O . ASP B 1 27 ? 11.93 -3.984 13.031 1 49.62 27 ASP B O 1
ATOM 1221 N N . GLY B 1 28 ? 10.992 -2.08 13.297 1 51.03 28 GLY B N 1
ATOM 1222 C CA . GLY B 1 28 ? 10.188 -2.805 14.273 1 51.03 28 GLY B CA 1
ATOM 1223 C C . GLY B 1 28 ? 8.844 -3.244 13.727 1 51.03 28 GLY B C 1
ATOM 1224 O O . GLY B 1 28 ? 8.039 -3.842 14.445 1 51.03 28 GLY B O 1
ATOM 1225 N N . PHE B 1 29 ? 8.578 -2.822 12.57 1 56.31 29 PHE B N 1
ATOM 1226 C CA . PHE B 1 29 ? 7.23 -3.23 12.195 1 56.31 29 PHE B CA 1
ATOM 1227 C C . PHE B 1 29 ? 7.254 -4.57 11.469 1 56.31 29 PHE B C 1
ATOM 1229 O O . PHE B 1 29 ? 8.266 -4.938 10.867 1 56.31 29 PHE B O 1
ATOM 1236 N N . ASP B 1 30 ? 6.293 -5.398 11.93 1 58.53 30 ASP B N 1
ATOM 1237 C CA . ASP B 1 30 ? 6.121 -6.664 11.227 1 58.53 30 ASP B CA 1
ATOM 1238 C C . ASP B 1 30 ? 6.062 -6.453 9.719 1 58.53 30 ASP B C 1
ATOM 1240 O O . ASP B 1 30 ? 5.5 -5.461 9.242 1 58.53 30 ASP B O 1
ATOM 1244 N N . SER B 1 31 ? 6.844 -7.121 8.992 1 72.25 31 SER B N 1
ATOM 1245 C CA . SER B 1 31 ? 6.992 -7.062 7.543 1 72.25 31 SER B CA 1
ATOM 1246 C C . SER B 1 31 ? 5.637 -7.055 6.848 1 72.25 31 SER B C 1
ATOM 1248 O O . SER B 1 31 ? 4.777 -7.891 7.141 1 72.25 31 SER B O 1
ATOM 1250 N N . PHE B 1 32 ? 5.242 -6.055 6.121 1 82.75 32 PHE B N 1
ATOM 1251 C CA . PHE B 1 32 ? 4.07 -5.988 5.258 1 82.75 32 PHE B CA 1
ATOM 1252 C C . PHE B 1 32 ? 3.982 -7.219 4.367 1 82.75 32 PHE B C 1
ATOM 1254 O O . PHE B 1 32 ? 2.889 -7.645 3.984 1 82.75 32 PHE B O 1
ATOM 1261 N N . ALA B 1 33 ? 5.125 -7.746 4.293 1 86.31 33 ALA B N 1
ATOM 1262 C CA . ALA B 1 33 ? 5.234 -8.898 3.402 1 86.31 33 ALA B CA 1
ATOM 1263 C C . ALA B 1 33 ? 4.523 -10.117 3.988 1 86.31 33 ALA B C 1
ATOM 1265 O O . ALA B 1 33 ? 3.986 -10.945 3.25 1 86.31 33 ALA B O 1
ATOM 1266 N N . THR B 1 34 ? 4.574 -10.188 5.344 1 84.31 34 THR B N 1
ATOM 1267 C CA . THR B 1 34 ? 3.869 -11.305 5.969 1 84.31 34 THR B CA 1
ATOM 1268 C C . THR B 1 34 ? 2.375 -11.234 5.668 1 84.31 34 THR B C 1
ATOM 1270 O O . THR B 1 34 ? 1.754 -12.258 5.348 1 84.31 34 THR B O 1
ATOM 1273 N N . TYR B 1 35 ? 1.882 -10.086 5.754 1 84.62 35 TYR B N 1
ATOM 1274 C CA . TYR B 1 35 ? 0.48 -9.906 5.395 1 84.62 35 TYR B CA 1
ATOM 1275 C C . TYR B 1 35 ? 0.25 -10.203 3.92 1 84.62 35 TYR B C 1
ATOM 1277 O O . TYR B 1 35 ? -0.711 -10.891 3.562 1 84.62 35 TYR B O 1
ATOM 1285 N N . PHE B 1 36 ? 1.057 -9.719 3.133 1 90.06 36 PHE B N 1
ATOM 1286 C CA . PHE B 1 36 ? 0.939 -9.961 1.699 1 90.06 36 PHE B CA 1
ATOM 1287 C C . PHE B 1 36 ? 0.998 -11.453 1.395 1 90.06 36 PHE B C 1
ATOM 1289 O O . PHE B 1 36 ? 0.295 -11.938 0.506 1 90.06 36 PHE B O 1
ATOM 1296 N N . GLY B 1 37 ? 1.854 -12.172 2.066 1 89.38 37 GLY B N 1
ATOM 1297 C CA . GLY B 1 37 ? 1.923 -13.617 1.904 1 89.38 37 GLY B CA 1
ATOM 1298 C C . GLY B 1 37 ? 0.601 -14.312 2.174 1 89.38 37 GLY B C 1
ATOM 1299 O O . GLY B 1 37 ? 0.209 -15.219 1.438 1 89.38 37 GLY B O 1
ATOM 1300 N N . ARG B 1 38 ? -0.016 -13.812 3.225 1 87.56 38 ARG B N 1
ATOM 1301 C CA . ARG B 1 38 ? -1.317 -14.383 3.555 1 87.56 38 ARG B CA 1
ATOM 1302 C C . ARG B 1 38 ? -2.342 -14.078 2.465 1 87.56 38 ARG B C 1
ATOM 1304 O O . ARG B 1 38 ? -3.16 -14.938 2.121 1 87.56 38 ARG B O 1
ATOM 1311 N N . VAL B 1 39 ? -2.328 -12.922 1.962 1 90.38 39 VAL B N 1
ATOM 1312 C CA . VAL B 1 39 ? -3.227 -12.523 0.882 1 90.38 39 VAL B CA 1
ATOM 1313 C C . VAL B 1 39 ? -2.928 -13.352 -0.366 1 90.38 39 VAL B C 1
ATOM 1315 O O . VAL B 1 39 ? -3.848 -13.828 -1.035 1 90.38 39 VAL B O 1
ATOM 1318 N N . LEU B 1 40 ? -1.639 -13.516 -0.625 1 92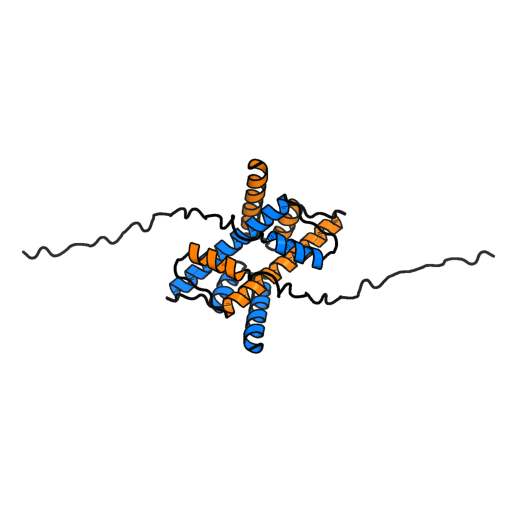.5 40 LEU B N 1
ATOM 1319 C CA . LEU B 1 40 ? -1.196 -14.289 -1.781 1 92.5 40 LEU B CA 1
ATOM 1320 C C . LEU B 1 40 ? -1.682 -15.734 -1.69 1 92.5 40 LEU B C 1
ATOM 1322 O O . LEU B 1 40 ? -2.154 -16.297 -2.68 1 92.5 40 LEU B O 1
ATOM 1326 N N . GLN B 1 41 ? -1.626 -16.344 -0.534 1 91.12 41 GLN B N 1
ATOM 1327 C CA . GLN B 1 41 ? -2.062 -17.719 -0.312 1 91.12 41 GLN B CA 1
ATOM 1328 C C . GLN B 1 41 ? -3.578 -17.844 -0.455 1 91.12 41 GLN B C 1
ATOM 1330 O O . GLN B 1 41 ? -4.086 -18.906 -0.815 1 91.12 41 GLN B O 1
ATOM 1335 N N . ARG B 1 42 ? -4.258 -16.75 -0.182 1 86.62 42 ARG B N 1
ATOM 1336 C CA . ARG B 1 42 ? -5.707 -16.734 -0.342 1 86.62 42 ARG B CA 1
ATOM 1337 C C . ARG B 1 42 ? -6.098 -16.734 -1.816 1 86.62 42 ARG B C 1
ATOM 1339 O O . ARG B 1 42 ? -7.121 -17.312 -2.195 1 86.62 42 ARG B O 1
ATOM 1346 N N . VAL B 1 43 ? -5.332 -16.062 -2.637 1 88.75 43 VAL B N 1
ATOM 1347 C CA . VAL B 1 43 ? -5.594 -16.016 -4.07 1 88.75 43 VAL B CA 1
ATOM 1348 C C . VAL B 1 43 ? -5.215 -17.359 -4.711 1 88.75 43 VAL B C 1
ATOM 1350 O O . VAL B 1 43 ? -5.984 -17.906 -5.496 1 88.75 43 VAL B O 1
ATOM 1353 N N . GLN B 1 44 ? -4.059 -17.828 -4.418 1 89.25 44 GLN B N 1
ATOM 1354 C CA . GLN B 1 44 ? -3.551 -19.109 -4.914 1 89.25 44 GLN B CA 1
ATOM 1355 C C . GLN B 1 44 ? -2.838 -19.891 -3.809 1 89.25 44 GLN B C 1
ATOM 1357 O O . GLN B 1 44 ? -1.8 -19.453 -3.307 1 89.25 44 GLN B O 1
ATOM 1362 N N . GLU B 1 45 ? -3.424 -20.969 -3.568 1 89.06 45 GLU B N 1
ATOM 1363 C CA . GLU B 1 45 ? -2.811 -21.797 -2.537 1 89.06 45 GLU B CA 1
ATOM 1364 C C . GLU B 1 45 ? -1.463 -22.344 -2.998 1 89.06 45 GLU B C 1
ATOM 1366 O O . GLU B 1 45 ? -1.304 -22.719 -4.164 1 89.06 45 GLU B O 1
ATOM 1371 N N . GLY B 1 46 ? -0.484 -22.297 -2.205 1 89.44 46 GLY B N 1
ATOM 1372 C CA . GLY B 1 46 ? 0.793 -22.906 -2.543 1 89.44 46 GLY B CA 1
ATOM 1373 C C . GLY B 1 46 ? 1.847 -21.891 -2.949 1 89.44 46 GLY B C 1
ATOM 1374 O O . GLY B 1 46 ? 3.008 -22.234 -3.164 1 89.44 46 GLY B O 1
ATOM 1375 N N . LEU B 1 47 ? 1.394 -20.672 -3.111 1 93.25 47 LEU B N 1
ATOM 1376 C CA . LEU B 1 47 ? 2.338 -19.641 -3.52 1 93.25 47 LEU B CA 1
ATOM 1377 C C . LEU B 1 47 ? 3.121 -19.109 -2.32 1 93.25 47 LEU B C 1
ATOM 1379 O O . LEU B 1 47 ? 2.555 -18.906 -1.247 1 93.25 47 LEU B O 1
ATOM 1383 N N . SER B 1 48 ? 4.496 -19.016 -2.543 1 92.31 48 SER B N 1
ATOM 1384 C CA . SER B 1 48 ? 5.355 -18.453 -1.504 1 92.31 48 SER B CA 1
ATOM 1385 C C . SER B 1 48 ? 6.133 -17.25 -2.02 1 92.31 48 SER B C 1
ATOM 1387 O O . SER B 1 48 ? 6.246 -17.047 -3.23 1 92.31 48 SER B O 1
ATOM 1389 N N . LEU B 1 49 ? 6.562 -16.438 -1.045 1 94 49 LEU B N 1
ATOM 1390 C CA . LEU B 1 49 ? 7.332 -15.234 -1.356 1 94 49 LEU B CA 1
ATOM 1391 C C . LEU B 1 49 ? 8.82 -15.469 -1.135 1 94 49 LEU B C 1
ATOM 1393 O O . LEU B 1 49 ? 9.219 -16.062 -0.125 1 94 49 LEU B O 1
ATOM 1397 N N . SER B 1 50 ? 9.578 -15.109 -2.115 1 93 50 SER B N 1
ATOM 1398 C CA . SER B 1 50 ? 11.023 -15.117 -1.917 1 93 50 SER B CA 1
ATOM 1399 C C . SER B 1 50 ? 11.461 -14.008 -0.967 1 93 50 SER B C 1
ATOM 1401 O O . SER B 1 50 ? 10.766 -13 -0.823 1 93 50 SER B O 1
ATOM 1403 N N . GLN B 1 51 ? 12.578 -14.172 -0.354 1 91.06 51 GLN B N 1
ATOM 1404 C CA . GLN B 1 51 ? 13.117 -13.156 0.554 1 91.06 51 GLN B CA 1
ATOM 1405 C C . GLN B 1 51 ? 13.336 -11.836 -0.167 1 91.06 51 GLN B C 1
ATOM 1407 O O . GLN B 1 51 ? 13.078 -10.766 0.395 1 91.06 51 GLN B O 1
ATOM 1412 N N . GLU B 1 52 ? 13.766 -11.945 -1.382 1 89.88 52 GLU B N 1
ATOM 1413 C CA . GLU B 1 52 ? 13.977 -10.742 -2.174 1 89.88 52 GLU B CA 1
ATOM 1414 C C . GLU B 1 52 ? 12.656 -10.023 -2.445 1 89.88 52 GLU B C 1
ATOM 1416 O O . GLU B 1 52 ? 12.594 -8.789 -2.393 1 89.88 52 GLU B O 1
ATOM 1421 N N . ALA B 1 53 ? 11.648 -10.82 -2.693 1 91.94 53 ALA B N 1
ATOM 1422 C CA . ALA B 1 53 ? 10.328 -10.25 -2.959 1 91.94 53 ALA B CA 1
ATOM 1423 C C . ALA B 1 53 ? 9.758 -9.586 -1.709 1 91.94 53 ALA B C 1
ATOM 1425 O O . ALA B 1 53 ? 9.094 -8.555 -1.797 1 91.94 53 ALA B O 1
ATOM 1426 N N . VAL B 1 54 ? 10.031 -10.148 -0.629 1 89.44 54 VAL B N 1
ATOM 1427 C CA . VAL B 1 54 ? 9.57 -9.594 0.644 1 89.44 54 VAL B CA 1
ATOM 1428 C C . VAL B 1 54 ? 10.195 -8.219 0.862 1 89.44 54 VAL B C 1
ATOM 1430 O O . VAL B 1 54 ? 9.5 -7.266 1.208 1 89.44 54 VAL B O 1
ATOM 1433 N N . ASN B 1 55 ? 11.492 -8.094 0.597 1 87.88 55 ASN B N 1
ATOM 1434 C CA . ASN B 1 55 ? 12.188 -6.82 0.771 1 87.88 55 ASN B CA 1
ATOM 1435 C C . ASN B 1 55 ? 11.68 -5.766 -0.205 1 87.88 55 ASN B C 1
ATOM 1437 O O . ASN B 1 55 ? 11.539 -4.594 0.158 1 87.88 55 ASN B O 1
ATOM 1441 N N . VAL B 1 56 ? 11.359 -6.191 -1.38 1 89.62 56 VAL B N 1
ATOM 1442 C CA . VAL B 1 56 ? 10.844 -5.289 -2.4 1 89.62 56 VAL B CA 1
ATOM 1443 C C . VAL B 1 56 ? 9.453 -4.789 -1.992 1 89.62 56 VAL B C 1
ATOM 1445 O O . VAL B 1 56 ? 9.156 -3.602 -2.121 1 89.62 56 VAL B O 1
ATOM 1448 N N . MET B 1 57 ? 8.688 -5.734 -1.513 1 89.69 57 MET B N 1
ATOM 1449 C CA . MET B 1 57 ? 7.328 -5.391 -1.107 1 89.69 57 MET B CA 1
ATOM 1450 C C . MET B 1 57 ? 7.34 -4.414 0.064 1 89.69 57 MET B C 1
ATOM 1452 O O . MET B 1 57 ? 6.605 -3.426 0.06 1 89.69 57 MET B O 1
ATOM 1456 N N . ASP B 1 58 ? 8.195 -4.629 0.994 1 87.62 58 ASP B N 1
ATOM 1457 C CA . ASP B 1 58 ? 8.297 -3.746 2.152 1 87.62 58 ASP B CA 1
ATOM 1458 C C . ASP B 1 58 ? 8.75 -2.346 1.737 1 87.62 58 ASP B C 1
ATOM 1460 O O . ASP B 1 58 ? 8.188 -1.348 2.195 1 87.62 58 ASP B O 1
ATOM 1464 N N . SER B 1 59 ? 9.703 -2.311 0.907 1 86.88 59 SER B N 1
ATOM 1465 C CA . SER B 1 59 ? 10.188 -1.021 0.429 1 86.88 59 SER B CA 1
ATOM 1466 C C . SER B 1 59 ? 9.109 -0.283 -0.36 1 86.88 59 SER B C 1
ATOM 1468 O O . SER B 1 59 ? 8.953 0.932 -0.218 1 86.88 59 SER B O 1
ATOM 1470 N N . PHE B 1 60 ? 8.414 -0.967 -1.117 1 86.38 60 PHE B N 1
ATOM 1471 C CA . PHE B 1 60 ? 7.348 -0.401 -1.939 1 86.38 60 PHE B CA 1
ATOM 1472 C C . PHE B 1 60 ? 6.254 0.207 -1.068 1 86.38 60 PHE B C 1
ATOM 1474 O O . PHE B 1 60 ? 5.832 1.342 -1.296 1 86.38 60 PHE B O 1
ATOM 1481 N N . VAL B 1 61 ? 5.789 -0.554 -0.134 1 89.88 61 VAL B N 1
ATOM 1482 C CA . VAL B 1 61 ? 4.711 -0.095 0.738 1 89.88 61 VAL B CA 1
ATOM 1483 C C . VAL B 1 61 ? 5.18 1.115 1.543 1 89.88 61 VAL B C 1
ATOM 1485 O O . VAL B 1 61 ? 4.445 2.098 1.679 1 89.88 61 VAL B O 1
ATOM 1488 N N . LYS B 1 62 ? 6.371 1.061 2.012 1 86.5 62 LYS B N 1
ATOM 1489 C CA . LYS B 1 62 ? 6.926 2.176 2.777 1 86.5 62 LYS B CA 1
ATOM 1490 C C . LYS B 1 62 ? 6.988 3.445 1.932 1 86.5 62 LYS B C 1
ATOM 1492 O O . LYS B 1 62 ? 6.641 4.531 2.406 1 86.5 62 LYS B O 1
ATOM 1497 N N . ASP B 1 63 ? 7.367 3.26 0.737 1 86.44 63 ASP B N 1
ATOM 1498 C CA . ASP B 1 63 ? 7.465 4.402 -0.169 1 86.44 63 ASP B CA 1
ATOM 1499 C C . ASP B 1 63 ? 6.086 4.996 -0.45 1 86.44 63 ASP B C 1
ATOM 1501 O O . ASP B 1 63 ? 5.918 6.219 -0.442 1 86.44 63 ASP B O 1
ATOM 1505 N N . ILE B 1 64 ? 5.113 4.191 -0.69 1 87.31 64 ILE B N 1
ATOM 1506 C CA . ILE B 1 64 ? 3.758 4.645 -0.974 1 87.31 64 ILE B CA 1
ATOM 1507 C C . ILE B 1 64 ? 3.195 5.383 0.237 1 87.31 64 ILE B C 1
ATOM 1509 O O . ILE B 1 64 ? 2.592 6.449 0.096 1 87.31 64 ILE B O 1
ATOM 1513 N N . PHE B 1 65 ? 3.402 4.891 1.425 1 89.94 65 PHE B N 1
ATOM 1514 C CA . PHE B 1 65 ? 2.885 5.508 2.641 1 89.94 65 PHE B CA 1
ATOM 1515 C C . PHE B 1 65 ? 3.549 6.855 2.887 1 89.94 65 PHE B C 1
ATOM 1517 O O . PHE B 1 65 ? 2.895 7.805 3.33 1 89.94 65 PHE B O 1
ATOM 1524 N N . GLU B 1 66 ? 4.785 6.898 2.625 1 89.31 66 GLU B N 1
ATOM 1525 C CA . GLU B 1 66 ? 5.484 8.164 2.785 1 89.31 66 GLU B CA 1
ATOM 1526 C C . GLU B 1 66 ? 4.922 9.234 1.849 1 89.31 66 GLU B C 1
ATOM 1528 O O . GLU B 1 66 ? 4.73 10.383 2.25 1 89.31 66 GLU B O 1
ATOM 1533 N N . ARG B 1 67 ? 4.621 8.859 0.72 1 89.88 67 ARG B N 1
ATOM 1534 C CA . ARG B 1 67 ? 4.074 9.805 -0.253 1 89.88 67 ARG B CA 1
ATOM 1535 C C . ARG B 1 67 ? 2.664 10.234 0.131 1 89.88 67 ARG B C 1
ATOM 1537 O O . ARG B 1 67 ? 2.316 11.406 0.019 1 89.88 67 ARG B O 1
ATOM 1544 N N . ILE B 1 68 ? 1.888 9.258 0.49 1 91.75 68 ILE B N 1
ATOM 1545 C CA . ILE B 1 68 ? 0.527 9.578 0.91 1 91.75 68 ILE B CA 1
ATOM 1546 C C . ILE B 1 68 ? 0.566 10.5 2.131 1 91.75 68 ILE B C 1
ATOM 1548 O O . ILE B 1 68 ? -0.206 11.453 2.219 1 91.75 68 ILE B O 1
ATOM 1552 N N . ALA B 1 69 ? 1.467 10.156 3.068 1 93.62 69 ALA B N 1
ATOM 1553 C CA . ALA B 1 69 ? 1.588 10.945 4.293 1 93.62 69 ALA B CA 1
ATOM 1554 C C . ALA B 1 69 ? 2.006 12.383 3.984 1 93.62 69 ALA B C 1
ATOM 1556 O O . ALA B 1 69 ? 1.486 13.328 4.578 1 93.62 69 ALA B O 1
ATOM 1557 N N . ASP B 1 70 ? 2.965 12.477 3.035 1 92.62 70 ASP B N 1
ATOM 1558 C CA . ASP B 1 70 ? 3.416 13.812 2.639 1 92.62 70 ASP B CA 1
ATOM 1559 C C . ASP B 1 70 ? 2.264 14.633 2.07 1 92.62 70 ASP B C 1
ATOM 1561 O O . ASP B 1 70 ? 2.094 15.805 2.43 1 92.62 70 ASP B O 1
ATOM 1565 N N . GLU B 1 71 ? 1.486 14.039 1.207 1 93.62 71 GLU B N 1
ATOM 1566 C CA . GLU B 1 71 ? 0.354 14.727 0.592 1 93.62 71 GLU B CA 1
ATOM 1567 C C . GLU B 1 71 ? -0.73 15.031 1.621 1 93.62 71 GLU B C 1
ATOM 1569 O O . GLU B 1 71 ? -1.31 16.125 1.615 1 93.62 71 GLU B O 1
ATOM 1574 N N . ALA B 1 72 ? -1.006 14.102 2.502 1 94.81 72 ALA B N 1
ATOM 1575 C CA . ALA B 1 72 ? -2.004 14.297 3.549 1 94.81 72 ALA B CA 1
ATOM 1576 C C . ALA B 1 72 ? -1.6 15.43 4.488 1 94.81 72 ALA B C 1
ATOM 1578 O O . ALA B 1 72 ? -2.434 16.25 4.875 1 94.81 72 ALA B O 1
ATOM 1579 N N . ALA B 1 73 ? -0.331 15.438 4.816 1 94 73 ALA B N 1
ATOM 1580 C CA . ALA B 1 73 ? 0.178 16.484 5.699 1 94 73 ALA B CA 1
ATOM 1581 C C . ALA B 1 73 ? 0.01 17.859 5.062 1 94 73 ALA B C 1
ATOM 1583 O O . ALA B 1 73 ? -0.37 18.828 5.738 1 94 73 ALA B O 1
ATOM 1584 N N . ARG B 1 74 ? 0.254 17.938 3.775 1 93.62 74 ARG B N 1
ATOM 1585 C CA . ARG B 1 74 ? 0.071 19.188 3.047 1 93.62 74 ARG B CA 1
ATOM 1586 C C . ARG B 1 74 ? -1.385 19.641 3.094 1 93.62 74 ARG B C 1
ATOM 1588 O O . ARG B 1 74 ? -1.667 20.812 3.297 1 93.62 74 ARG B O 1
ATOM 1595 N N . LEU B 1 75 ? -2.305 18.75 2.951 1 94.62 75 LEU B N 1
ATOM 1596 C CA . LEU B 1 75 ? -3.734 19.047 2.955 1 94.62 75 LEU B CA 1
ATOM 1597 C C . LEU B 1 75 ? -4.188 19.516 4.332 1 94.62 75 LEU B C 1
ATOM 1599 O O . LEU B 1 75 ? -4.953 20.484 4.441 1 94.62 75 LEU B O 1
ATOM 1603 N N . VAL B 1 76 ? -3.713 18.891 5.391 1 94.88 76 VAL B N 1
ATOM 1604 C CA . VAL B 1 76 ? -4.105 19.203 6.758 1 94.88 76 VAL B CA 1
ATOM 1605 C C . VAL B 1 76 ? -3.529 20.562 7.148 1 94.88 76 VAL B C 1
ATOM 1607 O O . VAL B 1 76 ? -4.195 21.359 7.816 1 94.88 76 VAL B O 1
ATOM 1610 N N . ARG B 1 77 ? -2.311 20.812 6.762 1 92.31 77 ARG B N 1
ATOM 1611 C CA . ARG B 1 77 ? -1.682 22.109 7.012 1 92.31 77 ARG B CA 1
ATOM 1612 C C . ARG B 1 77 ? -2.463 23.234 6.344 1 92.31 77 ARG B C 1
ATOM 1614 O O . ARG B 1 77 ? -2.656 24.297 6.938 1 92.31 77 ARG B O 1
ATOM 1621 N N . SER B 1 78 ? -2.873 22.953 5.18 1 93.94 78 SER B N 1
ATOM 1622 C CA . SER B 1 78 ? -3.633 23.938 4.438 1 93.94 78 SER B CA 1
ATOM 1623 C C . SER B 1 78 ? -4.984 24.203 5.094 1 93.94 78 SER B C 1
ATOM 1625 O O . SER B 1 78 ? -5.504 25.328 5.023 1 93.94 78 SER B O 1
ATOM 1627 N N . SER B 1 79 ? -5.57 23.219 5.684 1 94.56 79 SER B N 1
ATOM 1628 C CA . SER B 1 79 ? -6.879 23.312 6.32 1 94.56 79 SER B CA 1
ATOM 1629 C C . SER B 1 79 ? -6.754 23.797 7.766 1 94.56 79 SER B C 1
ATOM 1631 O O . SER B 1 79 ? -7.762 24.062 8.43 1 94.56 79 SER B O 1
ATOM 1633 N N . LYS B 1 80 ? -5.582 23.922 8.305 1 92.69 80 LYS B N 1
ATOM 1634 C CA . LYS B 1 80 ? -5.301 24.375 9.664 1 92.69 80 LYS B CA 1
ATOM 1635 C C . LYS B 1 80 ? -5.926 23.438 10.695 1 92.69 80 LYS B C 1
ATOM 1637 O O . LYS B 1 80 ? -6.535 23.891 11.664 1 92.69 80 LYS B O 1
ATOM 1642 N N . ARG B 1 81 ? -5.895 22.188 10.367 1 92.56 81 ARG B N 1
ATOM 1643 C CA . ARG B 1 81 ? -6.34 21.141 11.281 1 92.56 81 ARG B CA 1
ATOM 1644 C C . ARG B 1 81 ? -5.16 20.328 11.789 1 92.56 81 ARG B C 1
ATOM 1646 O O . ARG B 1 81 ? -4.031 20.5 11.328 1 92.56 81 ARG B O 1
ATOM 1653 N N . SER B 1 82 ? -5.387 19.531 12.789 1 93.06 82 SER B N 1
ATOM 1654 C CA . SER B 1 82 ? -4.34 18.672 13.32 1 93.06 82 SER B CA 1
ATOM 1655 C C . SER B 1 82 ? -4.695 17.203 13.141 1 93.06 82 SER B C 1
ATOM 1657 O O . SER B 1 82 ? -3.879 16.312 13.422 1 93.06 82 SER B O 1
ATOM 1659 N N . THR B 1 83 ? -5.883 16.891 12.617 1 94.88 83 THR B N 1
ATOM 1660 C CA . THR B 1 83 ? -6.34 15.508 12.453 1 94.88 83 THR B CA 1
ATOM 1661 C C . THR B 1 83 ? -6.668 15.211 10.992 1 94.88 83 THR B C 1
ATOM 1663 O O . THR B 1 83 ? -7.266 16.047 10.305 1 94.88 83 THR B O 1
ATOM 1666 N N . LEU B 1 84 ? -6.168 14.141 10.586 1 95.31 84 LEU B N 1
ATOM 1667 C CA . LEU B 1 84 ? -6.441 13.672 9.227 1 95.31 84 LEU B CA 1
ATOM 1668 C C . LEU B 1 84 ? -7.793 12.969 9.156 1 95.31 84 LEU B C 1
ATOM 1670 O O . LEU B 1 84 ? -8.031 12 9.875 1 95.31 84 LEU B O 1
ATOM 1674 N N . THR B 1 85 ? -8.617 13.422 8.328 1 94 85 THR B N 1
ATOM 1675 C CA . THR B 1 85 ? -9.945 12.844 8.172 1 94 85 THR B CA 1
ATOM 1676 C C . THR B 1 85 ? -9.992 11.906 6.965 1 94 85 THR B C 1
ATOM 1678 O O . THR B 1 85 ? -9.039 11.844 6.188 1 94 85 THR B O 1
ATOM 1681 N N . SER B 1 86 ? -11.141 11.211 6.84 1 92.69 86 SER B N 1
ATOM 1682 C CA . SER B 1 86 ? -11.328 10.289 5.723 1 92.69 86 SER B CA 1
ATOM 1683 C C . SER B 1 86 ? -11.328 11.031 4.391 1 92.69 86 SER B C 1
ATOM 1685 O O . SER B 1 86 ? -10.828 10.516 3.389 1 92.69 86 SER B O 1
ATOM 1687 N N . ARG B 1 87 ? -11.773 12.211 4.398 1 91.38 87 ARG B N 1
ATOM 1688 C CA . ARG B 1 87 ? -11.797 13.008 3.178 1 91.38 87 ARG B CA 1
ATOM 1689 C C . ARG B 1 87 ? -10.383 13.375 2.738 1 91.38 87 ARG B C 1
ATOM 1691 O O . ARG B 1 87 ? -10.07 13.336 1.546 1 91.38 87 ARG B O 1
ATOM 1698 N N . ASP B 1 88 ? -9.555 13.742 3.67 1 93.25 88 ASP B N 1
ATOM 1699 C CA . ASP B 1 88 ? -8.164 14.062 3.375 1 93.25 88 ASP B CA 1
ATOM 1700 C C . ASP B 1 88 ? -7.422 12.836 2.84 1 93.25 88 ASP B C 1
ATOM 1702 O O . ASP B 1 88 ? -6.645 12.945 1.888 1 93.25 88 ASP B O 1
ATOM 1706 N N . MET B 1 89 ? -7.723 11.734 3.471 1 92.56 89 MET B N 1
ATOM 1707 C CA . MET B 1 89 ? -7.109 10.484 3.023 1 92.56 89 MET B CA 1
ATOM 1708 C C . MET B 1 89 ? -7.523 10.156 1.594 1 92.56 89 MET B C 1
ATOM 1710 O O . MET B 1 89 ? -6.684 9.812 0.763 1 92.56 89 MET B O 1
ATOM 1714 N N . GLN B 1 90 ? -8.758 10.367 1.297 1 91 90 GLN B N 1
ATOM 1715 C CA . GLN B 1 90 ? -9.273 10.078 -0.037 1 91 90 GLN B CA 1
ATOM 1716 C C . GLN B 1 90 ? -8.672 11.023 -1.073 1 91 90 GLN B C 1
ATOM 1718 O O . GLN B 1 90 ? -8.273 10.594 -2.156 1 91 90 GLN B O 1
ATOM 1723 N N . THR B 1 91 ? -8.656 12.266 -0.685 1 91.5 91 THR B N 1
ATOM 1724 C CA . THR B 1 91 ? -8.086 13.258 -1.594 1 91.5 91 THR B CA 1
ATOM 1725 C C . THR B 1 91 ? -6.609 12.969 -1.85 1 91.5 91 THR B C 1
ATOM 1727 O O . THR B 1 91 ? -6.137 13.078 -2.982 1 91.5 91 THR B O 1
ATOM 1730 N N . SER B 1 92 ? -5.863 12.617 -0.844 1 92.81 92 SER B N 1
ATOM 1731 C CA . SER B 1 92 ? -4.445 12.305 -0.982 1 92.81 92 SER B CA 1
ATOM 1732 C C . SER B 1 92 ? -4.23 11.102 -1.892 1 92.81 92 SER B C 1
ATOM 1734 O O . SER B 1 92 ? -3.336 11.109 -2.742 1 92.81 92 SER B O 1
ATOM 1736 N N . VAL B 1 93 ? -5.07 10.055 -1.767 1 89.75 93 VAL B N 1
ATOM 1737 C CA . VAL B 1 93 ? -4.965 8.844 -2.574 1 89.75 93 VAL B CA 1
ATOM 1738 C C . VAL B 1 93 ? -5.281 9.164 -4.031 1 89.75 93 VAL B C 1
ATOM 1740 O O . VAL B 1 93 ? -4.605 8.672 -4.941 1 89.75 93 VAL B O 1
ATOM 1743 N N . ARG B 1 94 ? -6.223 10.078 -4.293 1 88.38 94 ARG B N 1
ATOM 1744 C CA . ARG B 1 94 ? -6.609 10.484 -5.641 1 88.38 94 ARG B CA 1
ATOM 1745 C C . ARG B 1 94 ? -5.496 11.281 -6.312 1 88.38 94 ARG B C 1
ATOM 1747 O O . ARG B 1 94 ? -5.309 11.195 -7.527 1 88.38 94 ARG B O 1
ATOM 1754 N N . LEU B 1 95 ? -4.863 12.047 -5.484 1 86.06 95 LEU B N 1
ATOM 1755 C CA . LEU B 1 95 ? -3.775 12.859 -6.023 1 86.06 95 LEU B CA 1
ATOM 1756 C C . LEU B 1 95 ? -2.584 11.984 -6.402 1 86.06 95 LEU B C 1
ATOM 1758 O O . LEU B 1 95 ? -1.923 12.234 -7.414 1 86.06 95 LEU B O 1
ATOM 1762 N N . LEU B 1 96 ? -2.352 10.961 -5.543 1 82.81 96 LEU B N 1
ATOM 1763 C CA . LEU B 1 96 ? -1.197 10.102 -5.762 1 82.81 96 LEU B CA 1
ATOM 1764 C C . LEU B 1 96 ? -1.477 9.086 -6.871 1 82.81 96 LEU B C 1
ATOM 1766 O O . LEU B 1 96 ? -0.576 8.734 -7.637 1 82.81 96 LEU B O 1
ATOM 1770 N N . LEU B 1 97 ? -2.658 8.562 -6.914 1 80.5 97 LEU B N 1
ATOM 1771 C CA . LEU B 1 97 ? -3.029 7.562 -7.91 1 80.5 97 LEU B CA 1
ATOM 1772 C C . LEU B 1 97 ? -4.086 8.109 -8.859 1 80.5 97 LEU B C 1
ATOM 1774 O O . LEU B 1 97 ? -5.207 7.598 -8.914 1 80.5 97 LEU B O 1
ATOM 1778 N N . PRO B 1 98 ? -3.664 9.195 -9.648 1 74 98 PRO B N 1
ATOM 1779 C CA . PRO B 1 98 ? -4.641 9.789 -10.562 1 74 98 PRO B CA 1
ATOM 1780 C C . PRO B 1 98 ? -4.93 8.914 -11.773 1 74 98 PRO B C 1
ATOM 1782 O O . PRO B 1 98 ? -4.043 8.195 -12.25 1 74 98 PRO B O 1
ATOM 1785 N N . GLY B 1 99 ? -6.328 8.625 -12 1 73.38 99 GLY B N 1
ATOM 1786 C CA . GLY B 1 99 ? -6.73 7.777 -13.109 1 73.38 99 GLY B CA 1
ATOM 1787 C C . GLY B 1 99 ? -7.688 6.676 -12.703 1 73.38 99 GLY B C 1
ATOM 1788 O O . GLY B 1 99 ? -8.5 6.855 -11.797 1 73.38 99 GLY B O 1
ATOM 1789 N N . LYS B 1 100 ? -7.465 5.555 -13.445 1 69.19 100 LYS B N 1
ATOM 1790 C CA . LYS B 1 100 ? -8.383 4.441 -13.234 1 69.19 100 LYS B CA 1
ATOM 1791 C C . LYS B 1 100 ? -8.164 3.795 -11.875 1 69.19 100 LYS B C 1
ATOM 1793 O O . LYS B 1 100 ? -9.125 3.453 -11.18 1 69.19 100 LYS B O 1
ATOM 1798 N N . ARG B 1 101 ? -6.992 3.877 -11.391 1 70.44 101 ARG B N 1
ATOM 1799 C CA . ARG B 1 101 ? -6.656 3.221 -10.133 1 70.44 101 ARG B CA 1
ATOM 1800 C C . ARG B 1 101 ? -7.109 4.055 -8.938 1 70.44 101 ARG B C 1
ATOM 1802 O O . ARG B 1 101 ? -7.582 3.514 -7.938 1 70.44 101 ARG B O 1
ATOM 1809 N N . GLY B 1 102 ? -7.039 5.285 -9.172 1 73.44 102 GLY B N 1
ATOM 1810 C CA . GLY B 1 102 ? -7.539 6.172 -8.133 1 73.44 102 GLY B CA 1
ATOM 1811 C C . GLY B 1 102 ? -9.031 6.023 -7.891 1 73.44 102 GLY B C 1
ATOM 1812 O O . GLY B 1 102 ? -9.477 6.035 -6.742 1 73.44 102 GLY B O 1
ATOM 1813 N N . LYS B 1 103 ? -9.664 5.758 -9.031 1 76.5 103 LYS B N 1
ATOM 1814 C CA . LYS B 1 103 ? -11.109 5.613 -8.906 1 76.5 103 LYS B CA 1
ATOM 1815 C C . LYS B 1 103 ? -11.477 4.34 -8.148 1 76.5 103 LYS B C 1
ATOM 1817 O O . LYS B 1 103 ? -12.359 4.355 -7.293 1 76.5 103 LYS B O 1
ATOM 1822 N N . HIS B 1 104 ? -10.758 3.283 -8.461 1 74.31 104 HIS B N 1
ATOM 1823 C CA . HIS B 1 104 ? -11 2.029 -7.754 1 74.31 104 HIS B CA 1
ATOM 1824 C C . HIS B 1 104 ? -10.602 2.139 -6.285 1 74.31 104 HIS B C 1
ATOM 1826 O O . HIS B 1 104 ? -11.352 1.719 -5.402 1 74.31 104 HIS B O 1
ATOM 1832 N N . ALA B 1 105 ? -9.508 2.766 -6.129 1 78 105 ALA B N 1
ATOM 1833 C CA . ALA B 1 105 ? -9.031 2.961 -4.762 1 78 105 ALA B CA 1
ATOM 1834 C C . ALA B 1 105 ? -10 3.816 -3.957 1 78 105 ALA B C 1
ATOM 1836 O O . ALA B 1 105 ? -10.297 3.51 -2.801 1 78 105 ALA B O 1
ATOM 1837 N N . ILE B 1 106 ? -10.555 4.832 -4.617 1 78.38 106 ILE B N 1
ATOM 1838 C CA . ILE B 1 106 ? -11.523 5.711 -3.977 1 78.38 106 ILE B CA 1
ATOM 1839 C C . ILE B 1 106 ? -12.82 4.945 -3.723 1 78.38 106 ILE B C 1
ATOM 1841 O O . ILE B 1 106 ? -13.453 5.105 -2.672 1 78.38 106 ILE B O 1
ATOM 1845 N N . SER B 1 107 ? -13.133 4.141 -4.652 1 83.12 107 SER B N 1
ATOM 1846 C CA . SER B 1 107 ? -14.336 3.334 -4.477 1 83.12 107 SER B CA 1
ATOM 1847 C C . SER B 1 107 ? -14.211 2.402 -3.275 1 83.12 107 SER B C 1
ATOM 1849 O O . SER B 1 107 ? -15.133 2.297 -2.463 1 83.12 107 SER B O 1
ATOM 1851 N N . SER B 1 108 ? -13.109 1.792 -3.129 1 80.62 108 SER B N 1
ATOM 1852 C CA . SER B 1 108 ? -12.852 0.916 -1.991 1 80.62 108 SER B CA 1
ATOM 1853 C C . SER B 1 108 ? -12.805 1.703 -0.686 1 80.62 108 SER B C 1
ATOM 1855 O O . SER B 1 108 ? -13.391 1.282 0.317 1 80.62 108 SER B O 1
ATOM 1857 N N . ALA B 1 109 ? -12.164 2.857 -0.738 1 80.25 109 ALA B N 1
ATOM 1858 C CA . ALA B 1 109 ? -12.094 3.736 0.426 1 80.25 109 ALA B CA 1
ATOM 1859 C C . ALA B 1 109 ? -13.477 4.207 0.849 1 80.25 109 ALA B C 1
ATOM 1861 O O . ALA B 1 109 ? -13.789 4.25 2.041 1 80.25 109 ALA B O 1
ATOM 1862 N N . THR B 1 110 ? -14.219 4.52 -0.113 1 82.62 110 THR B N 1
ATOM 1863 C CA . THR B 1 110 ? -15.586 4.945 0.145 1 82.62 110 THR B CA 1
ATOM 1864 C C . THR B 1 110 ? -16.391 3.812 0.773 1 82.62 110 THR B C 1
ATOM 1866 O O . THR B 1 110 ? -17.156 4.035 1.712 1 82.62 110 THR B O 1
ATOM 1869 N N . LYS B 1 111 ? -16.25 2.646 0.287 1 81.44 111 LYS B N 1
ATOM 1870 C CA . LYS B 1 111 ? -16.922 1.479 0.844 1 81.44 111 LYS B CA 1
ATOM 1871 C C . LYS B 1 111 ? -16.516 1.239 2.291 1 81.44 111 LYS B C 1
ATOM 1873 O O . LYS B 1 111 ? -17.344 0.899 3.135 1 81.44 111 LYS B O 1
ATOM 1878 N N . ALA B 1 112 ? -15.375 1.439 2.561 1 80.06 112 ALA B N 1
ATOM 1879 C CA . ALA B 1 112 ? -14.867 1.293 3.924 1 80.06 112 ALA B CA 1
ATOM 1880 C C . ALA B 1 112 ? -15.508 2.316 4.859 1 80.06 112 ALA B C 1
ATOM 1882 O O . ALA B 1 112 ? -15.883 1.989 5.988 1 80.06 112 ALA B O 1
ATOM 1883 N N . VAL B 1 113 ? -15.656 3.553 4.418 1 81.56 113 VAL B N 1
ATOM 1884 C CA . VAL B 1 113 ? -16.281 4.609 5.203 1 81.56 113 VAL B CA 1
ATOM 1885 C C . VAL B 1 113 ? -17.75 4.262 5.469 1 81.56 113 VAL B C 1
ATOM 1887 O O . VAL B 1 113 ? -18.219 4.379 6.602 1 81.56 113 VAL B O 1
ATOM 1890 N N . ILE B 1 114 ? -18.375 3.805 4.465 1 81.31 114 ILE B N 1
ATOM 1891 C CA . ILE B 1 114 ? -19.781 3.451 4.586 1 81.31 114 ILE B CA 1
ATOM 1892 C C . ILE B 1 114 ? -19.938 2.291 5.57 1 81.31 114 ILE B C 1
ATOM 1894 O O . ILE B 1 114 ? -20.828 2.311 6.426 1 81.31 114 ILE B O 1
ATOM 1898 N N . ARG B 1 115 ? -19.172 1.312 5.473 1 76.19 115 ARG B N 1
ATOM 1899 C CA . ARG B 1 115 ? -19.203 0.177 6.387 1 76.19 115 ARG B CA 1
ATOM 1900 C C . ARG B 1 115 ? -18.984 0.629 7.828 1 76.19 115 ARG B C 1
ATOM 1902 O O . ARG B 1 115 ? -19.625 0.121 8.75 1 76.19 115 ARG B O 1
ATOM 1909 N N . TYR B 1 116 ? -18.047 1.521 8.031 1 72.69 116 TYR B N 1
ATOM 1910 C CA . TYR B 1 116 ? -17.781 2.062 9.359 1 72.69 116 TYR B CA 1
ATOM 1911 C C . TYR B 1 116 ? -19 2.797 9.906 1 72.69 116 TYR B C 1
ATOM 1913 O O . TYR B 1 116 ? -19.344 2.637 11.078 1 72.69 116 TYR B O 1
ATOM 1921 N N . ILE B 1 117 ? -19.594 3.625 9.062 1 75.56 117 ILE B N 1
ATOM 1922 C CA . ILE B 1 117 ? -20.734 4.43 9.492 1 75.56 117 ILE B CA 1
ATOM 1923 C C . ILE B 1 117 ? -21.938 3.527 9.734 1 75.56 117 ILE B C 1
ATOM 1925 O O . ILE B 1 117 ? -22.688 3.725 10.688 1 75.56 117 ILE B O 1
ATOM 1929 N N . THR B 1 118 ? -22.109 2.643 8.875 1 76.12 118 THR B N 1
ATOM 1930 C CA . THR B 1 118 ? -23.297 1.79 8.984 1 76.12 118 THR B CA 1
ATOM 1931 C C . THR B 1 118 ? -23.094 0.728 10.062 1 76.12 118 THR B C 1
ATOM 1933 O O . THR B 1 118 ? -24.062 0.169 10.586 1 76.12 118 THR B O 1
ATOM 1936 N N . GLY B 1 119 ? -22 0.226 10.211 1 60.12 119 GLY B N 1
ATOM 1937 C CA . GLY B 1 119 ? -21.734 -0.744 11.266 1 60.12 119 GLY B CA 1
ATOM 1938 C C . GLY B 1 119 ? -21.859 -0.16 12.656 1 60.12 119 GLY B C 1
ATOM 1939 O O . GLY B 1 119 ? -21.766 -0.887 13.648 1 60.12 119 GLY B O 1
ATOM 1940 N N . LYS B 1 120 ? -21.906 1.119 12.836 1 52.5 120 LYS B N 1
ATOM 1941 C CA . LYS B 1 120 ? -22.297 1.716 14.117 1 52.5 120 LYS B CA 1
ATOM 1942 C C . LYS B 1 120 ? -23.797 1.664 14.312 1 52.5 120 LYS B C 1
ATOM 1944 O O . LYS B 1 120 ? -24.562 1.813 13.359 1 52.5 120 LYS B O 1
#

Nearest PDB structures (foldseek):
  7jzv-assembly1_o  TM=9.033E-01  e=2.803E-08  Homo sapiens
  7xvl-assembly1_X  TM=8.997E-01  e=2.641E-08  Homo sapiens
  3uta-assembly1_D  TM=8.994E-01  e=3.349E-08  Xenopus laevis
  4wnn-assembly4_D  TM=9.356E-01  e=1.035E-07  Saccharomyces cerevisiae S288C
  1kx5-assembly1_H  TM=8.388E-01  e=2.489E-08  Xenopus laevis